Protein AF-A0A0B1RUU5-F1 (afdb_monomer)

Structure (mmCIF, N/CA/C/O backbone):
data_AF-A0A0B1RUU5-F1
#
_entry.id   AF-A0A0B1RUU5-F1
#
loop_
_atom_site.group_PDB
_atom_site.id
_atom_site.type_symbol
_atom_site.label_atom_id
_atom_site.label_alt_id
_atom_site.label_comp_id
_atom_site.label_asym_id
_atom_site.label_entity_id
_atom_site.label_seq_id
_atom_site.pdbx_PDB_ins_code
_atom_site.Cartn_x
_atom_site.Cartn_y
_atom_site.Cartn_z
_atom_site.occupancy
_atom_site.B_iso_or_equiv
_atom_site.auth_seq_id
_atom_site.auth_comp_id
_atom_site.auth_asym_id
_atom_site.auth_atom_id
_atom_site.pdbx_PDB_model_num
ATOM 1 N N . VAL A 1 1 ? 4.771 -56.138 -56.902 1.00 39.28 1 VAL A N 1
ATOM 2 C CA . VAL A 1 1 ? 5.347 -55.748 -55.593 1.00 39.28 1 VAL A CA 1
ATOM 3 C C . VAL A 1 1 ? 4.868 -54.335 -55.272 1.00 39.28 1 VAL A C 1
ATOM 5 O O . VAL A 1 1 ? 5.294 -53.407 -55.941 1.00 39.28 1 VAL A O 1
ATOM 8 N N . ARG A 1 2 ? 3.898 -54.167 -54.361 1.00 32.50 2 ARG A N 1
ATOM 9 C CA . ARG A 1 2 ? 3.449 -52.845 -53.881 1.00 32.50 2 ARG A CA 1
ATOM 10 C C . ARG A 1 2 ? 4.236 -52.523 -52.610 1.00 32.50 2 ARG A C 1
ATOM 12 O O . ARG A 1 2 ? 4.079 -53.225 -51.618 1.00 32.50 2 ARG A O 1
ATOM 19 N N . LEU A 1 3 ? 5.091 -51.506 -52.661 1.00 36.41 3 LEU A N 1
ATOM 20 C CA . LEU A 1 3 ? 5.801 -50.981 -51.494 1.00 36.41 3 LEU A CA 1
ATOM 21 C C . LEU A 1 3 ? 4.892 -49.963 -50.797 1.00 36.41 3 LEU A C 1
ATOM 23 O O . LEU A 1 3 ? 4.640 -48.885 -51.330 1.00 36.41 3 LEU A O 1
ATOM 27 N N . ALA A 1 4 ? 4.365 -50.337 -49.633 1.00 38.22 4 ALA A N 1
ATOM 28 C CA . ALA A 1 4 ? 3.648 -49.430 -48.748 1.00 38.22 4 ALA A CA 1
ATOM 29 C C . ALA A 1 4 ? 4.666 -48.663 -47.891 1.00 38.22 4 ALA A C 1
ATOM 31 O O . ALA A 1 4 ? 5.395 -49.260 -47.100 1.00 38.22 4 ALA A O 1
ATOM 32 N N . TRP A 1 5 ? 4.716 -47.343 -48.052 1.00 39.97 5 TRP A N 1
ATOM 33 C CA . TRP A 1 5 ? 5.474 -46.457 -47.175 1.00 39.97 5 TRP A CA 1
ATOM 34 C C . TRP A 1 5 ? 4.596 -46.089 -45.976 1.00 39.97 5 TRP A C 1
ATOM 36 O O . TRP A 1 5 ? 3.596 -45.390 -46.115 1.00 39.97 5 TRP A O 1
ATOM 46 N N . SER A 1 6 ? 4.955 -46.590 -44.795 1.00 38.69 6 SER A N 1
ATOM 47 C CA . SER A 1 6 ? 4.330 -46.210 -43.526 1.00 38.69 6 SER A CA 1
ATOM 48 C C . SER A 1 6 ? 4.878 -44.851 -43.080 1.00 38.69 6 SER A C 1
ATOM 50 O O . SER A 1 6 ? 5.947 -44.789 -42.469 1.00 38.69 6 SER A O 1
ATOM 52 N N . CYS A 1 7 ? 4.144 -43.767 -43.338 1.00 40.69 7 CYS A N 1
ATOM 53 C CA . CYS A 1 7 ? 4.391 -42.480 -42.686 1.00 40.69 7 CYS A CA 1
ATOM 54 C C . CYS A 1 7 ? 4.006 -42.600 -41.206 1.00 40.69 7 CYS A C 1
ATOM 56 O O . CYS A 1 7 ? 2.829 -42.633 -40.859 1.00 40.69 7 CYS A O 1
ATOM 58 N N . ARG A 1 8 ? 5.003 -42.721 -40.328 1.00 44.53 8 ARG A N 1
ATOM 59 C CA . ARG A 1 8 ? 4.801 -42.698 -38.879 1.00 44.53 8 ARG A CA 1
ATOM 60 C C . ARG A 1 8 ? 4.773 -41.227 -38.453 1.00 44.53 8 ARG A C 1
ATOM 62 O O . ARG A 1 8 ? 5.826 -40.596 -38.374 1.00 44.53 8 ARG A O 1
ATOM 69 N N . GLU A 1 9 ? 3.578 -40.676 -38.250 1.00 43.19 9 GLU A N 1
ATOM 70 C CA . GLU A 1 9 ? 3.398 -39.328 -37.703 1.00 43.19 9 GLU A CA 1
ATOM 71 C C . GLU A 1 9 ? 4.104 -39.248 -36.345 1.00 43.19 9 GLU A C 1
ATOM 73 O O . GLU A 1 9 ? 3.768 -39.964 -35.400 1.00 43.19 9 GLU A O 1
ATOM 78 N N . ARG A 1 10 ? 5.144 -38.411 -36.250 1.00 45.25 10 ARG A N 1
ATOM 79 C CA . ARG A 1 10 ? 5.669 -38.005 -34.948 1.00 45.25 10 ARG A CA 1
ATOM 80 C C . ARG A 1 10 ? 4.672 -37.016 -34.382 1.00 45.25 10 ARG A C 1
ATOM 82 O O . ARG A 1 10 ? 4.583 -35.887 -34.856 1.00 45.25 10 ARG A O 1
ATOM 89 N N . GLU A 1 11 ? 3.944 -37.455 -33.372 1.00 45.84 11 GLU A N 1
ATOM 90 C CA . GLU A 1 11 ? 3.135 -36.596 -32.527 1.00 45.84 11 GLU A CA 1
ATOM 91 C C . GLU A 1 11 ? 4.069 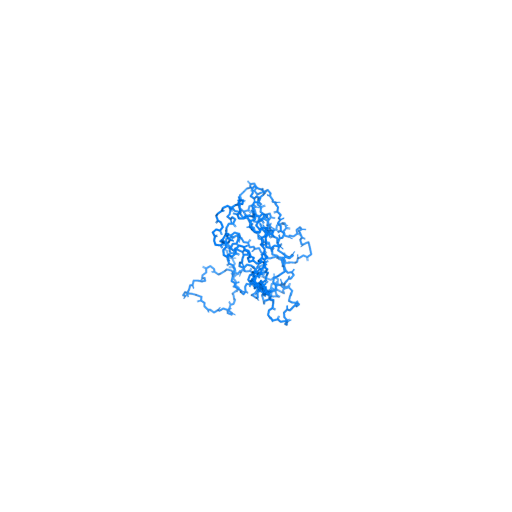-35.572 -31.862 1.00 45.84 11 GLU A C 1
ATOM 93 O O . GLU A 1 11 ? 4.772 -35.853 -30.888 1.00 45.84 11 GLU A O 1
ATOM 98 N N . VAL A 1 12 ? 4.161 -34.382 -32.462 1.00 55.97 12 VAL A N 1
ATOM 99 C CA . VAL A 1 12 ? 4.821 -33.234 -31.846 1.00 55.97 12 VAL A CA 1
ATOM 100 C C . VAL A 1 12 ? 3.983 -32.910 -30.621 1.00 55.97 12 VAL A C 1
ATOM 102 O O . VAL A 1 12 ? 2.901 -32.336 -30.747 1.00 55.97 12 VAL A O 1
ATOM 105 N N . ARG A 1 13 ? 4.463 -33.304 -29.435 1.00 48.84 13 ARG A N 1
ATOM 106 C CA . ARG A 1 13 ? 3.921 -32.824 -28.163 1.00 48.84 13 ARG A CA 1
ATOM 107 C C . ARG A 1 13 ? 3.959 -31.301 -28.215 1.00 48.84 13 ARG A C 1
ATOM 109 O O . ARG A 1 13 ? 5.011 -30.699 -28.008 1.00 48.84 13 ARG A O 1
ATOM 116 N N . ARG A 1 14 ? 2.824 -30.675 -28.532 1.00 51.97 14 ARG A N 1
ATOM 117 C CA . ARG A 1 14 ? 2.646 -29.238 -28.353 1.00 51.97 14 ARG A CA 1
ATOM 118 C C . ARG A 1 14 ? 2.837 -28.998 -26.862 1.00 51.97 14 ARG A C 1
ATOM 120 O O . ARG A 1 14 ? 2.008 -29.420 -26.061 1.00 51.97 14 ARG A O 1
ATOM 127 N N . SER A 1 15 ? 3.963 -28.387 -26.494 1.00 57.50 15 SER A N 1
ATOM 128 C CA . SER A 1 15 ? 4.089 -27.762 -25.180 1.00 57.50 15 SER A CA 1
ATOM 129 C C . SER A 1 15 ? 2.838 -26.905 -24.979 1.00 57.50 15 SER A C 1
ATOM 131 O O . SER A 1 15 ? 2.460 -26.206 -25.926 1.00 57.50 15 SER A O 1
ATOM 133 N N . PRO A 1 16 ? 2.189 -26.936 -23.802 1.00 58.41 16 PRO A N 1
ATOM 134 C CA . PRO A 1 16 ? 1.149 -25.965 -23.519 1.00 58.41 16 PRO A CA 1
ATOM 135 C C . PRO A 1 16 ? 1.736 -24.578 -23.793 1.00 58.41 16 PRO A C 1
ATOM 137 O O . PRO A 1 16 ? 2.859 -24.288 -23.367 1.00 58.41 16 PRO A O 1
ATOM 140 N N . LEU A 1 17 ? 1.026 -23.770 -24.583 1.00 61.28 17 LEU A N 1
ATOM 141 C CA . LEU A 1 17 ? 1.382 -22.372 -24.794 1.00 61.28 17 LEU A CA 1
ATOM 142 C C . LEU A 1 17 ? 1.415 -21.733 -23.404 1.00 61.28 17 LEU A C 1
ATOM 144 O O . LEU A 1 17 ? 0.373 -21.619 -22.760 1.00 61.28 17 LEU A O 1
ATOM 148 N N . ARG A 1 18 ? 2.608 -21.399 -22.902 1.00 64.88 18 ARG A N 1
ATOM 149 C CA . ARG A 1 18 ? 2.722 -20.641 -21.655 1.00 64.88 18 ARG A CA 1
ATOM 150 C C . ARG A 1 18 ? 2.031 -19.305 -21.895 1.00 64.88 18 ARG A C 1
ATOM 152 O O . ARG A 1 18 ? 2.366 -18.605 -22.847 1.00 64.88 18 ARG A O 1
ATOM 159 N N . SER A 1 19 ? 1.047 -18.973 -21.065 1.00 80.50 19 SER A N 1
ATOM 160 C CA . SER A 1 19 ? 0.460 -17.638 -21.078 1.00 80.50 19 SER A CA 1
ATOM 161 C C . SER A 1 19 ? 1.548 -16.648 -20.682 1.00 80.50 19 SER A C 1
ATOM 163 O O . SER A 1 19 ? 2.076 -16.732 -19.574 1.00 80.50 19 SER A O 1
ATOM 165 N N . HIS A 1 20 ? 1.906 -15.746 -21.588 1.00 86.62 20 HIS A N 1
ATOM 166 C CA . HIS A 1 20 ? 2.901 -14.727 -21.295 1.00 86.62 20 HIS A CA 1
ATOM 167 C C . HIS A 1 20 ? 2.274 -13.574 -20.516 1.00 86.62 20 HIS A C 1
ATOM 169 O O . HIS A 1 20 ? 1.229 -13.051 -20.912 1.00 86.62 20 HIS A O 1
ATOM 175 N N . ASN A 1 21 ? 2.940 -13.132 -19.452 1.00 92.38 21 ASN A N 1
ATOM 176 C CA . ASN A 1 21 ? 2.583 -11.901 -18.755 1.00 92.38 21 ASN A CA 1
ATOM 177 C C . ASN A 1 21 ? 3.194 -10.719 -19.522 1.00 92.38 21 ASN A C 1
ATOM 179 O O . ASN A 1 21 ? 4.239 -10.179 -19.157 1.00 92.38 21 ASN A O 1
ATOM 183 N N . LEU A 1 22 ? 2.568 -10.369 -20.652 1.00 94.38 22 LEU A N 1
ATOM 184 C CA . LEU A 1 22 ? 3.045 -9.299 -21.534 1.00 94.38 22 LEU A CA 1
ATOM 185 C C . LEU A 1 22 ? 3.216 -7.952 -20.808 1.00 94.38 22 LEU A C 1
ATOM 187 O O . LEU A 1 22 ? 4.246 -7.322 -21.045 1.00 94.38 22 LEU A O 1
ATOM 191 N N . PRO A 1 23 ? 2.302 -7.520 -19.909 1.00 95.12 23 PRO A N 1
ATOM 192 C CA . PRO A 1 23 ? 2.498 -6.291 -19.140 1.00 95.12 23 PRO A CA 1
ATOM 193 C C . PRO A 1 23 ? 3.784 -6.305 -18.307 1.00 95.12 23 PRO A C 1
ATOM 195 O O . PRO A 1 23 ? 4.594 -5.387 -18.419 1.00 95.12 23 PRO A O 1
ATOM 198 N N . ARG A 1 24 ? 4.029 -7.373 -17.532 1.00 95.88 24 ARG A N 1
ATOM 199 C CA . ARG A 1 24 ? 5.235 -7.480 -16.696 1.00 95.88 24 ARG A CA 1
ATOM 200 C C . ARG A 1 24 ? 6.506 -7.591 -17.532 1.00 95.88 24 ARG A C 1
ATOM 202 O O . ARG A 1 24 ? 7.504 -6.964 -17.206 1.00 95.88 24 ARG A O 1
ATOM 209 N N . ARG A 1 25 ? 6.465 -8.329 -18.646 1.00 95.38 25 ARG A N 1
ATOM 210 C CA . ARG A 1 25 ? 7.578 -8.376 -19.607 1.00 95.38 25 ARG A CA 1
ATOM 211 C C . ARG A 1 25 ? 7.891 -7.000 -20.182 1.00 95.38 25 ARG A C 1
ATOM 213 O O . ARG A 1 25 ? 9.057 -6.644 -20.262 1.00 95.38 25 ARG A O 1
ATOM 220 N N . HIS A 1 26 ? 6.873 -6.233 -20.568 1.00 96.19 26 HIS A N 1
ATOM 221 C CA . HIS A 1 26 ? 7.065 -4.882 -21.088 1.00 96.19 26 HIS A CA 1
ATOM 222 C C . HIS A 1 26 ? 7.696 -3.959 -20.043 1.00 96.19 26 HIS A C 1
ATOM 224 O O . HIS A 1 26 ? 8.663 -3.272 -20.354 1.00 96.19 26 HIS A O 1
ATOM 230 N N . PHE A 1 27 ? 7.200 -4.005 -18.805 1.00 96.88 27 PHE A N 1
ATOM 231 C CA . PHE A 1 27 ? 7.780 -3.270 -17.683 1.00 96.88 27 PHE A CA 1
ATOM 232 C C . PHE A 1 27 ? 9.262 -3.620 -17.483 1.00 96.88 27 PHE A C 1
ATOM 234 O O . PHE A 1 27 ? 10.106 -2.735 -17.516 1.00 96.88 27 PHE A O 1
ATOM 241 N N . CYS A 1 28 ? 9.591 -4.910 -17.398 1.00 96.19 28 CYS A N 1
ATOM 242 C CA . CYS A 1 28 ? 10.960 -5.399 -17.205 1.00 96.19 28 CYS A CA 1
ATOM 243 C C . CYS A 1 28 ? 11.908 -5.166 -18.391 1.00 96.19 28 CYS A C 1
ATOM 245 O O . CYS A 1 28 ? 13.117 -5.263 -18.233 1.00 96.19 28 CYS A O 1
ATOM 247 N N . LEU A 1 29 ? 11.380 -4.923 -19.595 1.00 95.69 29 LEU A N 1
ATOM 248 C CA . LEU A 1 29 ? 12.185 -4.513 -20.751 1.00 95.69 29 LEU A CA 1
ATOM 249 C C . LEU A 1 29 ? 12.480 -3.012 -20.741 1.00 95.69 29 LEU A C 1
ATOM 251 O O . LEU A 1 29 ? 13.420 -2.571 -21.397 1.00 95.69 29 LEU A O 1
ATOM 255 N N . LYS A 1 30 ? 11.625 -2.231 -20.078 1.00 96.56 30 LYS A N 1
ATOM 256 C CA . LYS A 1 30 ? 11.700 -0.773 -20.031 1.00 96.56 30 LYS A CA 1
ATOM 257 C C . LYS A 1 30 ? 12.486 -0.277 -18.818 1.00 96.56 30 LYS A C 1
ATOM 259 O O . LYS A 1 30 ? 13.175 0.731 -18.941 1.00 96.56 30 LYS A O 1
ATOM 264 N N . HIS A 1 31 ? 12.371 -0.973 -17.688 1.00 94.81 31 HIS A N 1
ATOM 265 C CA . HIS A 1 31 ? 12.933 -0.572 -16.402 1.00 94.81 31 HIS A CA 1
ATOM 266 C C . HIS A 1 31 ? 13.841 -1.664 -15.836 1.00 94.81 31 HIS A C 1
ATOM 268 O O . HIS A 1 31 ? 13.436 -2.823 -15.710 1.00 94.81 31 HIS A O 1
ATOM 274 N N . ASP A 1 32 ? 15.061 -1.275 -15.476 1.00 88.75 32 ASP A N 1
ATOM 275 C CA . ASP A 1 32 ? 16.047 -2.136 -14.824 1.00 88.75 32 ASP A CA 1
ATOM 276 C C . ASP A 1 32 ? 15.902 -2.086 -13.289 1.00 88.75 32 ASP A C 1
ATOM 278 O O . ASP A 1 32 ? 15.138 -1.298 -12.743 1.00 88.75 32 ASP A O 1
ATOM 282 N N . GLY A 1 33 ? 16.657 -2.918 -12.564 1.00 87.25 33 GLY A N 1
ATOM 283 C CA . GLY A 1 33 ? 16.767 -2.819 -11.097 1.00 87.25 33 GLY A CA 1
ATOM 284 C C . GLY A 1 33 ? 15.759 -3.640 -10.287 1.00 87.25 33 GLY A C 1
ATOM 285 O O . GLY A 1 33 ? 15.899 -3.728 -9.076 1.00 87.25 33 GLY A O 1
ATOM 286 N N . HIS A 1 34 ? 14.826 -4.337 -10.939 1.00 89.12 34 HIS A N 1
ATOM 287 C CA . HIS A 1 34 ? 13.790 -5.155 -10.280 1.00 89.12 34 HIS A CA 1
ATOM 288 C C . HIS A 1 34 ? 14.193 -6.621 -10.035 1.00 89.12 34 HIS A C 1
ATOM 290 O O . HIS A 1 34 ? 13.359 -7.453 -9.683 1.00 89.12 34 HIS A O 1
ATOM 296 N N . GLY A 1 35 ? 15.467 -6.961 -10.265 1.00 88.38 35 GLY A N 1
ATOM 297 C CA . GLY A 1 35 ? 16.093 -8.257 -9.975 1.00 88.38 35 GLY A CA 1
ATOM 298 C C . GLY A 1 35 ? 15.193 -9.478 -10.195 1.00 88.38 35 GLY A C 1
ATOM 299 O O . GLY A 1 35 ? 14.757 -9.787 -11.304 1.00 88.38 35 GLY A O 1
ATOM 300 N N . ASP A 1 36 ? 14.898 -10.152 -9.090 1.00 90.44 36 ASP A N 1
ATOM 301 C CA . ASP A 1 36 ? 14.108 -11.376 -8.992 1.00 90.44 36 ASP A CA 1
ATOM 302 C C . ASP A 1 36 ? 12.694 -11.279 -9.600 1.00 90.44 36 ASP A C 1
ATOM 304 O O . ASP A 1 36 ? 12.130 -12.299 -10.023 1.00 90.44 36 ASP A O 1
ATOM 308 N N . PHE A 1 37 ? 12.122 -10.074 -9.665 1.00 94.06 37 PHE A N 1
ATOM 309 C CA . PHE A 1 37 ? 10.818 -9.812 -10.267 1.00 94.06 37 PHE A CA 1
ATOM 310 C C . PHE A 1 37 ? 10.857 -9.825 -11.797 1.00 94.06 37 PHE A C 1
ATOM 312 O O . PHE A 1 37 ? 9.842 -10.133 -12.422 1.00 94.06 37 PHE A O 1
ATOM 319 N N . CYS A 1 38 ? 12.008 -9.555 -12.403 1.00 95.06 38 CYS A N 1
ATOM 320 C CA . CYS A 1 38 ? 12.198 -9.600 -13.850 1.00 95.06 38 CYS A CA 1
ATOM 321 C C . CYS A 1 38 ? 12.928 -10.865 -14.329 1.00 95.06 38 CYS A C 1
ATOM 323 O O . CYS A 1 38 ? 13.238 -10.988 -15.511 1.00 95.06 38 CYS A O 1
ATOM 325 N N . ASP A 1 39 ? 13.145 -11.842 -13.440 1.00 94.06 39 ASP A N 1
ATOM 326 C CA . ASP A 1 39 ? 13.747 -13.133 -13.783 1.00 94.06 39 ASP A CA 1
ATOM 327 C C . ASP A 1 39 ? 12.874 -13.917 -14.784 1.00 94.06 39 ASP A C 1
ATOM 329 O O . ASP A 1 39 ? 11.684 -14.163 -14.550 1.00 94.06 39 ASP A O 1
ATOM 333 N N . GLU A 1 40 ? 13.478 -14.375 -15.886 1.00 90.38 40 GLU A N 1
ATOM 334 C CA . GLU A 1 40 ? 12.799 -15.094 -16.974 1.00 90.38 40 GLU A CA 1
ATOM 335 C C . GLU A 1 40 ? 12.015 -16.337 -16.518 1.00 90.38 40 GLU A C 1
ATOM 337 O O . GLU A 1 40 ? 11.047 -16.742 -17.167 1.00 90.38 40 GLU A O 1
ATOM 342 N N . ARG A 1 41 ? 12.403 -16.957 -15.397 1.00 90.88 41 ARG A N 1
ATOM 343 C CA . ARG A 1 41 ? 11.752 -18.148 -14.835 1.00 90.88 41 ARG A CA 1
ATOM 344 C C . ARG A 1 41 ? 10.423 -17.819 -14.161 1.00 90.88 41 ARG A C 1
ATOM 346 O O . ARG A 1 41 ? 9.599 -18.721 -14.018 1.00 90.88 41 ARG A O 1
ATOM 353 N N . ARG A 1 42 ? 10.221 -16.569 -13.726 1.00 90.81 42 ARG A N 1
ATOM 354 C CA . ARG A 1 42 ? 9.047 -16.122 -12.949 1.00 90.81 42 ARG A CA 1
ATOM 355 C C . ARG A 1 42 ? 8.310 -14.931 -13.556 1.00 90.81 42 ARG A C 1
ATOM 357 O O . ARG A 1 42 ? 7.224 -14.608 -13.081 1.00 90.81 42 ARG A O 1
ATOM 364 N N . ILE A 1 43 ? 8.847 -14.312 -14.605 1.00 93.88 43 ILE A N 1
ATOM 365 C CA . ILE A 1 43 ? 8.264 -13.130 -15.254 1.00 93.88 43 ILE A CA 1
ATOM 366 C C . ILE A 1 43 ? 6.837 -13.365 -15.769 1.00 93.88 43 ILE A C 1
ATOM 368 O O . ILE A 1 43 ? 6.040 -12.437 -15.816 1.00 93.88 43 ILE A O 1
ATOM 372 N N . ASP A 1 44 ? 6.487 -14.611 -16.106 1.00 94.31 44 ASP A N 1
ATOM 373 C CA . ASP A 1 44 ? 5.149 -14.993 -16.573 1.00 94.31 44 ASP A CA 1
ATOM 374 C C . ASP A 1 44 ? 4.185 -15.393 -15.438 1.00 94.31 44 ASP A C 1
ATOM 376 O O . ASP A 1 44 ? 3.023 -15.704 -15.700 1.00 94.31 44 ASP A O 1
ATOM 380 N N . ASN A 1 45 ? 4.625 -15.366 -14.173 1.00 92.50 45 ASN A N 1
ATOM 381 C CA . ASN A 1 45 ? 3.742 -15.630 -13.039 1.00 92.50 45 ASN A CA 1
ATOM 382 C C . ASN A 1 45 ? 2.684 -14.522 -12.931 1.00 92.50 45 ASN A C 1
ATOM 384 O O . ASN A 1 45 ? 2.999 -13.328 -12.999 1.00 92.50 45 ASN A O 1
ATOM 388 N N . LEU A 1 46 ? 1.429 -14.933 -12.742 1.00 91.44 46 LEU A N 1
ATOM 389 C CA . LEU A 1 46 ? 0.311 -14.019 -12.529 1.00 91.44 46 LEU A CA 1
ATOM 390 C C . LEU A 1 46 ? 0.414 -13.370 -11.151 1.00 91.44 46 LEU A C 1
ATOM 392 O O . LEU A 1 46 ? 0.616 -14.058 -10.151 1.00 91.44 46 LEU A O 1
ATOM 396 N N . ILE A 1 47 ? 0.209 -12.058 -11.108 1.00 93.88 47 ILE A N 1
ATOM 397 C CA . ILE A 1 47 ? 0.152 -11.281 -9.873 1.00 93.88 47 ILE A CA 1
ATOM 398 C C . ILE A 1 47 ? -1.318 -11.173 -9.482 1.00 93.88 47 ILE A C 1
ATOM 400 O O . ILE A 1 47 ? -2.122 -10.605 -10.214 1.00 93.88 47 ILE A O 1
ATOM 404 N N . HIS A 1 48 ? -1.683 -11.771 -8.356 1.00 94.31 48 HIS A N 1
ATOM 405 C CA . HIS A 1 48 ? -3.028 -11.686 -7.806 1.00 94.31 48 HIS A CA 1
ATOM 406 C C . HIS A 1 48 ? -2.964 -11.766 -6.280 1.00 94.31 48 HIS A C 1
ATOM 408 O O . HIS A 1 48 ? -2.042 -12.395 -5.751 1.00 94.31 48 HIS A O 1
ATOM 414 N N . PRO A 1 49 ? -3.931 -11.157 -5.575 1.00 96.12 49 PRO A N 1
ATOM 415 C CA . PRO A 1 49 ? -4.021 -11.283 -4.132 1.00 96.12 49 PRO A CA 1
ATOM 416 C C . PRO A 1 49 ? -4.185 -12.732 -3.690 1.00 96.12 49 PRO A C 1
ATOM 418 O O . PRO A 1 49 ? -4.847 -13.537 -4.357 1.00 96.12 49 PRO A O 1
ATOM 421 N N . ARG A 1 50 ? -3.646 -13.047 -2.515 1.00 96.44 50 ARG A N 1
ATOM 422 C CA . ARG A 1 50 ? -3.869 -14.328 -1.862 1.00 96.44 50 ARG A CA 1
ATOM 423 C C . ARG A 1 50 ? -5.367 -14.498 -1.552 1.00 96.44 50 ARG A C 1
ATOM 425 O O . ARG A 1 50 ? -5.979 -13.613 -0.945 1.00 96.44 50 ARG A O 1
ATOM 432 N N . PRO A 1 51 ? -5.983 -15.628 -1.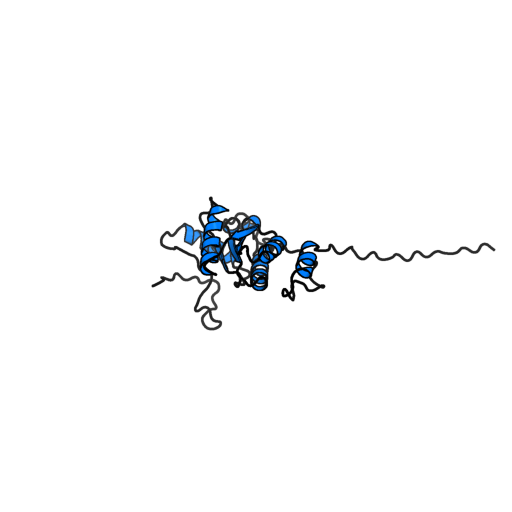947 1.00 95.19 51 PRO A N 1
ATOM 433 C CA . PRO A 1 51 ? -7.397 -15.856 -1.689 1.00 95.19 51 PRO A CA 1
ATOM 434 C C . PRO A 1 51 ? -7.665 -15.977 -0.187 1.00 95.19 51 PRO A C 1
ATOM 436 O O . PRO A 1 51 ? -6.849 -16.516 0.561 1.00 95.19 51 PRO A O 1
ATOM 439 N N . LEU A 1 52 ? -8.837 -15.506 0.238 1.00 96.62 52 LEU A N 1
ATOM 440 C CA . LEU A 1 52 ? -9.305 -15.670 1.609 1.00 96.62 52 LEU A CA 1
ATOM 441 C C . LEU A 1 52 ? -9.551 -17.153 1.908 1.00 96.62 52 LEU A C 1
ATOM 443 O O . LEU A 1 52 ? -10.334 -17.805 1.213 1.00 96.62 52 LEU A O 1
ATOM 447 N N . THR A 1 53 ? -8.891 -17.683 2.938 1.00 95.44 53 THR A N 1
ATOM 448 C CA . THR A 1 53 ? -9.061 -19.089 3.336 1.00 95.44 53 THR A CA 1
ATOM 449 C C . THR A 1 53 ? -10.239 -19.280 4.290 1.00 95.44 53 THR A C 1
ATOM 451 O O . THR A 1 53 ? -11.018 -20.224 4.136 1.00 95.44 53 THR A O 1
ATOM 454 N N . ASP A 1 54 ? -10.413 -18.359 5.239 1.00 94.94 54 ASP A N 1
ATOM 455 C CA . ASP A 1 54 ? -11.515 -18.364 6.198 1.00 94.94 54 ASP A CA 1
ATOM 456 C C . ASP A 1 54 ? -12.748 -17.632 5.653 1.00 94.94 54 ASP A C 1
ATOM 458 O O . ASP A 1 54 ? -12.851 -16.404 5.685 1.00 94.94 54 ASP A O 1
ATOM 462 N N . ARG A 1 55 ? -13.734 -18.410 5.200 1.00 94.38 55 ARG A N 1
ATOM 463 C CA . ARG A 1 55 ? -14.991 -17.880 4.653 1.00 94.38 55 ARG A CA 1
ATOM 464 C C . ARG A 1 55 ? -15.847 -17.125 5.665 1.00 94.38 55 ARG A C 1
ATOM 466 O O . ARG A 1 55 ? -16.690 -16.326 5.264 1.00 94.38 55 ARG A O 1
ATOM 473 N N . SER A 1 56 ? -15.657 -17.341 6.968 1.00 95.69 56 SER A N 1
ATOM 474 C CA . SER A 1 56 ? -16.412 -16.595 7.982 1.00 95.69 56 SER A CA 1
ATOM 475 C C . SER A 1 56 ? -16.105 -15.093 7.935 1.00 95.69 56 SER A C 1
ATOM 477 O O . SER A 1 56 ? -16.950 -14.273 8.300 1.00 95.69 56 SER A O 1
ATOM 479 N N . ARG A 1 57 ? -14.935 -14.735 7.394 1.00 95.06 57 ARG A N 1
ATOM 480 C CA . ARG A 1 57 ? -14.452 -13.365 7.256 1.00 95.06 57 ARG A CA 1
ATOM 481 C C . ARG A 1 57 ? -14.861 -12.682 5.957 1.00 95.06 57 ARG A C 1
ATOM 483 O O . ARG A 1 57 ? -14.544 -11.519 5.792 1.00 95.06 57 ARG A O 1
ATOM 490 N N . GLU A 1 58 ? -15.600 -13.317 5.046 1.00 94.69 58 GLU A N 1
ATOM 491 C CA . GLU A 1 58 ? -15.967 -12.716 3.743 1.00 94.69 58 GLU A CA 1
ATOM 492 C C . GLU A 1 58 ? -16.634 -11.327 3.841 1.00 94.69 58 GLU A C 1
ATOM 494 O O . GLU A 1 58 ? -16.586 -10.546 2.893 1.00 94.69 58 GLU A O 1
ATOM 499 N N . ARG A 1 59 ? -17.265 -11.015 4.981 1.00 94.94 59 ARG A N 1
ATOM 500 C CA . ARG A 1 59 ? -17.925 -9.728 5.266 1.00 94.9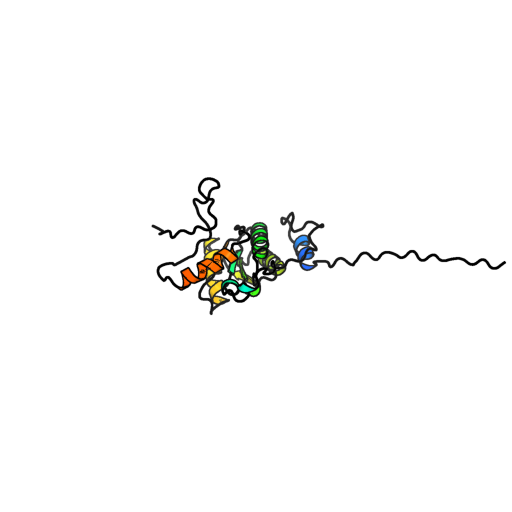4 59 ARG A CA 1
ATOM 501 C C . ARG A 1 59 ? -17.170 -8.842 6.261 1.00 94.94 59 ARG A C 1
ATOM 503 O O . ARG A 1 59 ? -17.750 -7.899 6.792 1.00 94.94 59 ARG A O 1
ATOM 510 N N . ASP A 1 60 ? -15.913 -9.156 6.536 1.00 96.00 60 ASP A N 1
ATOM 511 C CA . ASP A 1 60 ? -15.060 -8.370 7.418 1.00 96.00 60 ASP A CA 1
ATOM 512 C C . ASP A 1 60 ? -14.898 -6.945 6.850 1.00 96.00 60 ASP A C 1
ATOM 514 O O . ASP A 1 60 ? -14.502 -6.785 5.687 1.00 96.00 60 ASP A O 1
ATOM 518 N N . PRO A 1 61 ? -15.229 -5.890 7.621 1.00 94.44 61 PRO A N 1
ATOM 519 C CA . PRO A 1 61 ? -15.168 -4.515 7.137 1.00 94.44 61 PRO A CA 1
ATOM 520 C C . PRO A 1 61 ? -13.753 -4.088 6.738 1.00 94.44 61 PRO A C 1
ATOM 522 O O . PRO A 1 61 ? -13.621 -3.169 5.927 1.00 94.44 61 PRO A O 1
ATOM 525 N N . VAL A 1 62 ? -12.706 -4.761 7.238 1.00 96.56 62 VAL A N 1
ATOM 526 C CA . VAL A 1 62 ? -11.316 -4.432 6.897 1.00 96.56 62 VAL A CA 1
ATOM 527 C C . VAL A 1 62 ? -11.052 -4.514 5.389 1.00 96.56 62 VAL A C 1
ATOM 529 O O . VAL A 1 62 ? -10.245 -3.753 4.866 1.00 96.56 62 VAL A O 1
ATOM 532 N N . PHE A 1 63 ? -11.765 -5.378 4.657 1.00 96.19 63 PHE A N 1
ATOM 533 C CA . PHE A 1 63 ? -11.590 -5.535 3.207 1.00 96.19 63 PHE A CA 1
ATOM 534 C C . PHE A 1 63 ? -12.125 -4.351 2.391 1.00 96.19 63 PHE A C 1
ATOM 536 O O . PHE A 1 63 ? -11.815 -4.226 1.206 1.00 96.19 63 PHE A O 1
ATOM 543 N N . ASN A 1 64 ? -12.906 -3.469 3.020 1.00 95.00 64 ASN A N 1
ATOM 544 C CA . ASN A 1 64 ? -13.391 -2.220 2.435 1.00 95.00 64 ASN A CA 1
ATOM 545 C C . ASN A 1 64 ? -12.722 -0.984 3.053 1.00 95.00 64 ASN A C 1
ATOM 547 O O . ASN A 1 64 ? -13.149 0.137 2.783 1.00 95.00 64 ASN A O 1
ATOM 551 N N . MET A 1 65 ? -11.690 -1.166 3.879 1.00 97.00 65 MET A N 1
ATOM 552 C CA . MET A 1 65 ? -10.876 -0.066 4.380 1.00 97.00 65 MET A CA 1
ATOM 553 C C . MET A 1 65 ? -9.897 0.370 3.278 1.00 97.00 65 MET A C 1
ATOM 555 O O . MET A 1 65 ? -9.135 -0.468 2.787 1.00 97.00 65 MET A O 1
ATOM 559 N N . PRO A 1 66 ? -9.885 1.651 2.872 1.00 98.25 66 PRO A N 1
ATOM 560 C CA . PRO A 1 66 ? -8.895 2.144 1.931 1.00 98.25 66 PRO A CA 1
ATOM 561 C C . PRO A 1 66 ? -7.464 1.989 2.440 1.00 98.25 66 PRO A C 1
ATOM 563 O O . PRO A 1 66 ? -7.173 2.234 3.613 1.00 98.25 66 PRO A O 1
ATOM 566 N N . ILE A 1 67 ? -6.569 1.643 1.522 1.00 98.62 67 ILE A N 1
ATOM 567 C CA . ILE A 1 67 ? -5.130 1.559 1.749 1.00 98.62 67 ILE A CA 1
ATOM 568 C C . ILE A 1 67 ? -4.464 2.541 0.792 1.00 98.62 67 ILE A C 1
ATOM 570 O O . ILE A 1 67 ? -4.625 2.438 -0.425 1.00 98.62 67 ILE A O 1
ATOM 574 N N . VAL A 1 68 ? -3.711 3.491 1.333 1.00 98.56 68 VAL A N 1
ATOM 575 C CA . VAL A 1 68 ? -2.869 4.390 0.550 1.00 98.56 68 VAL A CA 1
ATOM 576 C C . VAL A 1 68 ? -1.405 4.056 0.776 1.00 98.56 68 VAL A C 1
ATOM 578 O O . VAL A 1 68 ? -0.942 3.983 1.911 1.00 98.56 68 VAL A O 1
ATOM 581 N N . ILE A 1 69 ? -0.685 3.863 -0.323 1.00 98.56 69 ILE A N 1
ATOM 582 C CA . ILE A 1 69 ? 0.762 3.683 -0.333 1.00 98.56 69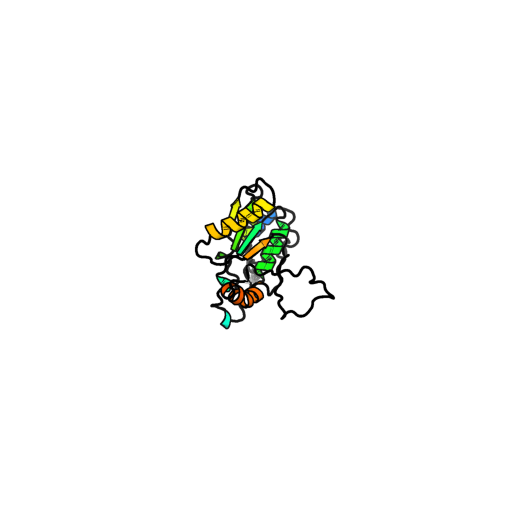 ILE A CA 1
ATOM 583 C C . ILE A 1 69 ? 1.384 4.965 -0.876 1.00 98.56 69 ILE A C 1
ATOM 585 O O . ILE A 1 69 ? 1.040 5.390 -1.981 1.00 98.56 69 ILE A O 1
ATOM 589 N N . ALA A 1 70 ? 2.290 5.577 -0.123 1.00 97.69 70 ALA A N 1
ATOM 590 C CA . ALA A 1 70 ? 3.109 6.674 -0.616 1.00 97.69 70 ALA A CA 1
ATOM 591 C C . ALA A 1 70 ? 4.329 6.108 -1.359 1.00 97.69 70 ALA A C 1
ATOM 593 O O . ALA A 1 70 ? 5.284 5.647 -0.739 1.00 97.69 70 ALA A O 1
ATOM 594 N N . GLY A 1 71 ? 4.264 6.112 -2.692 1.00 95.50 71 GLY A N 1
ATOM 595 C CA . GLY A 1 71 ? 5.338 5.702 -3.597 1.00 95.50 71 GLY A CA 1
ATOM 596 C C . GLY A 1 71 ? 6.360 6.822 -3.761 1.00 95.50 71 GLY A C 1
ATOM 597 O O . GLY A 1 71 ? 6.123 7.772 -4.510 1.00 95.50 71 GLY A O 1
ATOM 598 N N . GLY A 1 72 ? 7.456 6.715 -3.023 1.00 89.06 72 GLY A N 1
ATOM 599 C CA . GLY A 1 72 ? 8.597 7.618 -3.036 1.00 89.06 72 GLY A CA 1
ATOM 600 C C . GLY A 1 72 ? 9.534 7.388 -4.224 1.00 89.06 72 GLY A C 1
ATOM 601 O O . GLY A 1 72 ? 9.112 7.379 -5.381 1.00 89.06 72 GLY A O 1
ATOM 602 N N . LEU A 1 73 ? 10.832 7.303 -3.928 1.00 88.88 73 LEU A N 1
ATOM 603 C CA . LEU A 1 73 ? 11.913 7.323 -4.920 1.00 88.88 73 LEU A CA 1
ATOM 604 C C . LEU A 1 73 ? 12.398 5.922 -5.309 1.00 88.88 73 LEU A C 1
ATOM 606 O O . LEU A 1 73 ? 13.086 5.778 -6.319 1.00 88.88 73 LEU A O 1
ATOM 610 N N . SER A 1 74 ? 12.098 4.903 -4.502 1.00 92.38 74 SER A N 1
ATOM 611 C CA . SER A 1 74 ? 12.584 3.541 -4.707 1.00 92.38 74 SER A CA 1
ATOM 612 C C . SER A 1 74 ? 11.477 2.648 -5.258 1.00 92.38 74 SER A C 1
ATOM 614 O O . SER A 1 74 ? 10.761 1.976 -4.511 1.00 92.38 74 SER A O 1
ATOM 616 N N . THR A 1 75 ? 11.390 2.565 -6.588 1.00 94.75 75 THR A N 1
ATOM 617 C CA . THR A 1 75 ? 10.430 1.688 -7.274 1.00 94.75 75 THR A CA 1
ATOM 618 C C . THR A 1 75 ? 10.577 0.217 -6.842 1.00 94.75 75 THR A C 1
ATOM 620 O O . THR A 1 75 ? 9.586 -0.508 -6.753 1.00 94.75 75 THR A O 1
ATOM 623 N N . ASP A 1 76 ? 11.795 -0.241 -6.524 1.00 95.00 76 ASP A N 1
ATOM 624 C CA . ASP A 1 76 ? 12.029 -1.610 -6.037 1.00 95.00 76 ASP A CA 1
ATOM 625 C C . ASP A 1 76 ? 11.507 -1.823 -4.604 1.00 95.00 76 ASP A C 1
ATOM 627 O O . ASP A 1 76 ? 10.934 -2.871 -4.302 1.00 95.00 76 ASP A O 1
ATOM 631 N N . SER A 1 77 ? 11.615 -0.812 -3.734 1.00 96.00 77 SER A N 1
ATOM 632 C CA . SER A 1 77 ? 10.988 -0.853 -2.407 1.00 96.00 77 SER A CA 1
ATOM 633 C C . SER A 1 77 ? 9.469 -0.943 -2.541 1.00 96.00 77 SER A C 1
ATOM 635 O O . SER A 1 77 ? 8.853 -1.865 -2.001 1.00 96.00 77 SER A O 1
ATOM 637 N N . LEU A 1 78 ? 8.879 -0.069 -3.368 1.00 97.50 78 LEU A N 1
ATOM 638 C CA . LEU A 1 78 ? 7.448 -0.087 -3.666 1.00 97.50 78 LEU A CA 1
ATOM 639 C C . LEU A 1 78 ? 6.998 -1.454 -4.199 1.00 97.50 78 LEU A C 1
ATOM 641 O O . LEU A 1 78 ? 5.944 -1.960 -3.807 1.00 97.50 78 LEU A O 1
ATOM 645 N N . ARG A 1 79 ? 7.800 -2.085 -5.063 1.00 97.12 79 ARG A N 1
ATOM 646 C CA . ARG A 1 79 ? 7.547 -3.443 -5.557 1.00 97.12 79 ARG A CA 1
ATOM 647 C C . ARG A 1 79 ? 7.474 -4.450 -4.415 1.00 97.12 79 ARG A C 1
ATOM 649 O O . ARG A 1 79 ? 6.515 -5.216 -4.368 1.00 97.12 79 ARG A O 1
ATOM 656 N N . ILE A 1 80 ? 8.445 -4.457 -3.503 1.00 97.00 80 ILE A N 1
ATOM 657 C CA . ILE A 1 80 ? 8.464 -5.374 -2.350 1.00 97.00 80 ILE A CA 1
ATOM 658 C C . ILE A 1 80 ? 7.249 -5.129 -1.447 1.00 97.00 80 ILE A C 1
ATOM 660 O O . ILE A 1 80 ? 6.594 -6.084 -1.015 1.00 97.00 80 ILE A O 1
ATOM 664 N N . CYS A 1 81 ? 6.903 -3.862 -1.208 1.00 98.44 81 CYS A N 1
ATOM 665 C CA . CYS A 1 81 ? 5.715 -3.476 -0.457 1.00 98.44 81 CYS A CA 1
ATOM 666 C C . CYS A 1 81 ? 4.443 -4.050 -1.105 1.00 98.44 81 CYS A C 1
ATOM 668 O O . CYS A 1 81 ? 3.697 -4.788 -0.455 1.00 98.44 81 CYS A O 1
ATOM 670 N N . LEU A 1 82 ? 4.243 -3.828 -2.409 1.00 98.38 82 LEU A N 1
ATOM 671 C CA . LEU A 1 82 ? 3.104 -4.349 -3.172 1.00 98.38 82 LEU A CA 1
ATOM 672 C C . LEU A 1 82 ? 3.068 -5.885 -3.215 1.00 98.38 82 LEU A C 1
ATOM 674 O O . LEU A 1 82 ? 1.997 -6.473 -3.069 1.00 98.38 82 LEU A O 1
ATOM 678 N N . GLU A 1 83 ? 4.213 -6.557 -3.364 1.00 97.56 83 GLU A N 1
ATOM 679 C CA . GLU A 1 83 ? 4.301 -8.020 -3.285 1.00 97.56 83 GLU A CA 1
ATOM 680 C C . GLU A 1 83 ? 3.853 -8.536 -1.915 1.00 97.56 83 GLU A C 1
ATOM 682 O O . GLU A 1 83 ? 3.072 -9.488 -1.850 1.00 97.56 83 GLU A O 1
ATOM 687 N N . SER A 1 84 ? 4.296 -7.898 -0.827 1.00 98.44 84 SER A N 1
ATOM 688 C CA . SER A 1 84 ? 3.893 -8.253 0.540 1.00 98.44 84 SER A CA 1
ATOM 689 C C . SER A 1 84 ? 2.415 -7.953 0.816 1.00 98.44 84 SER A C 1
ATOM 691 O O . SER A 1 84 ? 1.742 -8.714 1.519 1.00 98.44 84 SER A O 1
ATOM 693 N N . LEU A 1 85 ? 1.870 -6.903 0.193 1.00 98.44 85 LEU A N 1
ATOM 694 C CA . LEU A 1 85 ? 0.449 -6.582 0.245 1.00 98.44 85 LEU A CA 1
ATOM 695 C C . LEU A 1 85 ? -0.382 -7.644 -0.485 1.00 98.44 85 LEU A C 1
ATOM 697 O O . LEU A 1 85 ? -1.396 -8.092 0.042 1.00 98.44 85 LEU A O 1
ATOM 701 N N . MET A 1 86 ? 0.072 -8.143 -1.639 1.00 97.94 86 MET A N 1
ATOM 702 C CA . MET A 1 86 ? -0.601 -9.249 -2.336 1.00 97.94 86 MET A CA 1
ATOM 703 C C . MET A 1 86 ? -0.622 -10.554 -1.538 1.00 97.94 86 MET A C 1
ATOM 705 O O . MET A 1 86 ? -1.462 -11.410 -1.806 1.00 97.94 86 MET A O 1
ATOM 709 N N . GLN A 1 87 ? 0.257 -10.720 -0.545 1.00 97.69 87 GLN A N 1
ATOM 710 C CA . GLN A 1 87 ? 0.216 -11.880 0.350 1.00 97.69 87 GLN A CA 1
ATOM 711 C C . GLN A 1 87 ? -0.885 -11.795 1.414 1.00 97.69 87 GLN A C 1
ATOM 713 O O . GLN A 1 87 ? -1.148 -12.804 2.071 1.00 97.69 87 GLN A O 1
ATOM 718 N N . GLN A 1 88 ? -1.546 -10.644 1.577 1.00 97.75 88 GLN A N 1
ATOM 719 C CA . GLN A 1 88 ? -2.648 -10.492 2.524 1.00 97.75 88 GLN A CA 1
ATOM 720 C C . GLN A 1 88 ? -3.899 -11.224 2.027 1.00 97.75 88 GLN A C 1
ATOM 722 O O . GLN A 1 88 ? -4.365 -11.012 0.905 1.00 97.75 88 GLN A O 1
ATOM 727 N N . GLU A 1 89 ? -4.479 -12.068 2.878 1.00 96.94 89 GLU A N 1
ATOM 728 C CA . GLU A 1 89 ? -5.720 -12.769 2.551 1.00 96.94 89 GLU A CA 1
ATOM 729 C C . GLU A 1 89 ? -6.913 -11.812 2.496 1.00 96.94 89 GLU A C 1
ATOM 731 O O . GLU A 1 89 ? -7.146 -11.042 3.426 1.00 96.94 89 GLU A O 1
ATOM 736 N N . GLY A 1 90 ? -7.699 -11.899 1.420 1.00 95.50 90 GLY A N 1
ATOM 737 C CA . GLY A 1 90 ? -8.914 -11.094 1.253 1.00 95.50 90 GLY A CA 1
ATOM 738 C C . GLY A 1 90 ? -8.669 -9.644 0.825 1.00 95.50 90 GLY A C 1
ATOM 739 O O . GLY A 1 90 ? -9.612 -8.856 0.802 1.00 95.50 90 GLY A O 1
ATOM 740 N N . LEU A 1 91 ? -7.435 -9.283 0.448 1.00 97.69 91 LEU A N 1
ATOM 741 C CA . LEU A 1 91 ? -7.125 -7.955 -0.080 1.00 97.69 91 LEU A CA 1
ATOM 742 C C . LEU A 1 91 ? -8.021 -7.609 -1.279 1.00 97.69 91 LEU A C 1
ATOM 744 O O . LEU A 1 91 ? -8.028 -8.296 -2.303 1.00 97.69 91 LEU A O 1
ATOM 748 N N . ASN A 1 92 ? -8.701 -6.470 -1.178 1.00 97.06 92 ASN A N 1
ATOM 749 C CA . ASN A 1 92 ? -9.429 -5.863 -2.280 1.00 97.06 92 ASN A CA 1
ATOM 750 C C . ASN A 1 92 ? -8.562 -4.790 -2.955 1.00 97.06 92 ASN A C 1
ATOM 752 O O . ASN A 1 92 ? -8.457 -3.668 -2.462 1.00 97.06 92 ASN A O 1
ATOM 756 N N . THR A 1 93 ? -7.973 -5.100 -4.114 1.00 97.50 93 THR A N 1
ATOM 757 C CA . THR A 1 93 ? -7.079 -4.157 -4.817 1.00 97.50 93 THR A CA 1
ATOM 758 C C . THR A 1 93 ? -7.778 -2.874 -5.272 1.00 97.50 93 THR A C 1
ATOM 760 O O . THR A 1 93 ? -7.116 -1.864 -5.491 1.00 97.50 93 THR A O 1
ATOM 763 N N . GLN A 1 94 ? -9.115 -2.865 -5.366 1.00 96.88 94 GLN A N 1
ATOM 764 C CA . GLN A 1 94 ? -9.884 -1.665 -5.719 1.00 96.88 94 GLN A CA 1
ATOM 765 C C . GLN A 1 94 ? -9.902 -0.606 -4.610 1.00 96.88 94 GLN A C 1
ATOM 767 O O . GLN A 1 94 ? -10.209 0.558 -4.892 1.00 96.88 94 GLN A O 1
ATOM 772 N N . MET A 1 95 ? -9.564 -1.015 -3.383 1.00 97.81 95 MET A N 1
ATOM 773 C CA . MET A 1 95 ? -9.427 -0.157 -2.205 1.00 97.81 95 MET A CA 1
ATOM 774 C C . MET A 1 95 ? -7.989 0.309 -1.980 1.00 97.81 95 MET A C 1
ATOM 776 O O . MET A 1 95 ? -7.730 1.023 -1.018 1.00 97.81 95 MET A O 1
ATOM 780 N N . VAL A 1 96 ? -7.058 -0.073 -2.856 1.00 98.50 96 VAL A N 1
ATOM 781 C CA . VAL A 1 96 ? -5.657 0.332 -2.764 1.00 98.50 96 VAL A CA 1
ATOM 782 C C . VAL A 1 96 ? -5.389 1.453 -3.764 1.00 98.50 96 VAL A C 1
ATOM 784 O O . VAL A 1 96 ? -5.807 1.378 -4.926 1.00 98.50 96 VAL A O 1
ATOM 787 N N . ILE A 1 97 ? -4.674 2.484 -3.319 1.00 98.56 97 ILE A N 1
ATOM 788 C CA . ILE A 1 97 ? -4.105 3.517 -4.184 1.00 98.56 97 ILE A CA 1
ATOM 789 C C . ILE A 1 97 ? -2.609 3.677 -3.907 1.00 98.56 97 ILE A C 1
ATOM 791 O O . ILE A 1 97 ? -2.184 3.723 -2.756 1.00 98.56 97 ILE A O 1
ATOM 795 N N . VAL A 1 98 ? -1.813 3.793 -4.966 1.00 98.69 98 VAL A N 1
ATOM 796 C CA . VAL A 1 98 ? -0.417 4.236 -4.894 1.00 98.69 98 VAL A CA 1
ATOM 797 C C . VAL A 1 98 ? -0.379 5.710 -5.268 1.00 98.69 98 VAL A C 1
ATOM 799 O O . VAL A 1 98 ? -0.673 6.077 -6.406 1.00 98.69 98 VAL A O 1
ATOM 802 N N . VAL A 1 99 ? -0.038 6.566 -4.317 1.00 98.38 99 VAL A N 1
ATOM 803 C CA . VAL A 1 99 ? 0.166 7.995 -4.559 1.00 98.38 99 VAL A CA 1
ATOM 804 C C . VAL A 1 99 ? 1.655 8.227 -4.718 1.00 98.38 99 VAL A C 1
ATOM 806 O O . VAL A 1 99 ? 2.425 7.838 -3.849 1.00 98.38 99 VAL A O 1
ATOM 809 N N . TYR A 1 100 ? 2.062 8.830 -5.827 1.00 97.31 100 TYR A N 1
ATOM 810 C CA . TYR A 1 100 ? 3.470 8.963 -6.189 1.00 97.31 100 TYR A CA 1
ATOM 811 C C . TYR A 1 100 ? 3.755 10.356 -6.741 1.00 97.31 100 TYR A C 1
ATOM 813 O O . TYR A 1 100 ? 2.853 11.022 -7.257 1.00 97.31 100 TYR A O 1
ATOM 821 N N . ASP A 1 101 ? 5.005 10.805 -6.658 1.00 94.69 101 ASP A N 1
ATOM 822 C CA . ASP A 1 101 ? 5.391 12.047 -7.323 1.00 94.69 101 ASP A CA 1
ATOM 823 C C . ASP A 1 101 ? 5.377 11.849 -8.848 1.00 94.69 101 ASP A C 1
ATOM 825 O O . ASP A 1 101 ? 5.979 10.912 -9.375 1.00 94.69 101 ASP A O 1
ATOM 829 N N . LYS A 1 102 ? 4.687 12.741 -9.568 1.00 94.12 102 LYS A N 1
ATOM 830 C CA . LYS A 1 102 ? 4.554 12.709 -11.031 1.00 94.12 102 LYS A CA 1
ATOM 831 C C . LYS A 1 102 ? 5.889 12.625 -11.785 1.00 94.12 102 LYS A C 1
ATOM 833 O O . LYS A 1 102 ? 5.878 12.224 -12.948 1.00 94.12 102 LYS A O 1
ATOM 838 N N . GLU A 1 103 ? 7.000 13.030 -11.167 1.00 92.25 103 GLU A N 1
ATOM 839 C CA . GLU A 1 103 ? 8.348 12.937 -11.735 1.00 92.25 103 GLU A CA 1
ATOM 840 C C . GLU A 1 103 ? 8.831 11.483 -11.885 1.00 92.25 103 GLU A C 1
ATOM 842 O O . GLU A 1 103 ? 9.719 11.221 -12.695 1.00 92.25 103 GLU A O 1
ATOM 847 N N . TYR A 1 104 ? 8.188 10.527 -11.202 1.00 92.94 104 TYR A N 1
ATOM 848 C CA . TYR A 1 104 ? 8.526 9.098 -11.204 1.00 92.94 104 TYR A CA 1
ATOM 849 C C . TYR A 1 104 ? 7.374 8.244 -11.772 1.00 92.94 104 TYR A C 1
ATOM 851 O O . TYR A 1 104 ? 6.731 7.481 -11.047 1.00 92.94 104 TYR A O 1
ATOM 859 N N . PRO A 1 105 ? 7.076 8.335 -13.086 1.00 94.50 105 PRO A N 1
ATOM 860 C CA . PRO A 1 105 ? 5.958 7.620 -13.713 1.00 94.50 105 PRO A CA 1
ATOM 861 C C . PRO A 1 105 ? 6.099 6.090 -13.690 1.00 94.50 105 PRO A C 1
ATOM 863 O O . PRO A 1 105 ? 5.104 5.386 -13.864 1.00 94.50 105 PRO A O 1
ATOM 866 N N . GLU A 1 106 ? 7.304 5.568 -13.444 1.00 96.44 106 GLU A N 1
ATOM 867 C CA . GLU A 1 106 ? 7.555 4.136 -13.259 1.00 96.44 106 GLU A CA 1
ATOM 868 C C . GLU A 1 106 ? 6.678 3.534 -12.146 1.00 96.44 106 GLU A C 1
ATOM 870 O O . GLU A 1 106 ? 6.143 2.438 -12.317 1.00 96.44 106 GLU A O 1
ATOM 875 N N . ASN A 1 107 ? 6.428 4.281 -11.064 1.00 96.88 107 ASN A N 1
ATOM 876 C CA . ASN A 1 107 ? 5.584 3.841 -9.950 1.00 96.88 107 ASN A CA 1
ATOM 877 C C . ASN A 1 107 ? 4.140 3.539 -10.391 1.00 96.88 107 ASN A C 1
ATOM 879 O O . ASN A 1 107 ? 3.525 2.589 -9.902 1.00 96.88 107 ASN A O 1
ATOM 883 N N . ALA A 1 108 ? 3.598 4.297 -11.351 1.00 97.56 108 ALA A N 1
ATOM 884 C CA . ALA A 1 108 ? 2.272 4.031 -11.911 1.00 97.56 108 ALA A CA 1
ATOM 885 C C . ALA A 1 108 ? 2.250 2.773 -12.786 1.00 97.56 108 ALA A C 1
ATOM 887 O O . ALA A 1 108 ? 1.308 1.980 -12.724 1.00 97.56 108 ALA A O 1
ATOM 888 N N . GLU A 1 109 ? 3.293 2.578 -13.594 1.00 97.25 109 GLU A N 1
ATOM 889 C CA . GLU A 1 109 ? 3.430 1.392 -14.440 1.00 97.25 109 GLU A CA 1
ATOM 890 C C . GLU A 1 109 ? 3.560 0.129 -13.586 1.00 97.25 109 GLU A C 1
ATOM 892 O O . GLU A 1 109 ? 2.873 -0.858 -13.856 1.00 97.25 109 GLU A O 1
ATOM 897 N N . LEU A 1 110 ? 4.354 0.192 -12.511 1.00 97.75 110 LEU A N 1
ATOM 898 C CA . LEU A 1 110 ? 4.474 -0.884 -11.536 1.00 97.75 110 LEU A CA 1
ATOM 899 C C . LEU A 1 110 ? 3.129 -1.164 -10.854 1.00 97.75 110 LEU A C 1
ATOM 901 O O . LEU A 1 110 ? 2.665 -2.301 -10.889 1.00 97.75 110 LEU A O 1
ATOM 905 N N . ALA A 1 111 ? 2.461 -0.150 -10.289 1.00 98.12 111 ALA A N 1
ATOM 906 C CA . ALA A 1 111 ? 1.173 -0.312 -9.604 1.00 98.12 111 ALA A CA 1
ATOM 907 C C . ALA A 1 111 ? 0.100 -0.966 -10.497 1.00 98.12 111 ALA A C 1
ATOM 909 O O . ALA A 1 111 ? -0.697 -1.789 -10.033 1.00 98.12 111 ALA A O 1
ATOM 910 N N . SER A 1 112 ? 0.119 -0.666 -11.800 1.00 97.44 112 SER A N 1
ATOM 911 C CA . SER A 1 112 ? -0.783 -1.273 -12.780 1.00 97.44 112 SER A CA 1
ATOM 912 C C . SER A 1 112 ? -0.609 -2.794 -12.895 1.00 97.44 112 SER A C 1
ATOM 914 O O . SER A 1 112 ? -1.608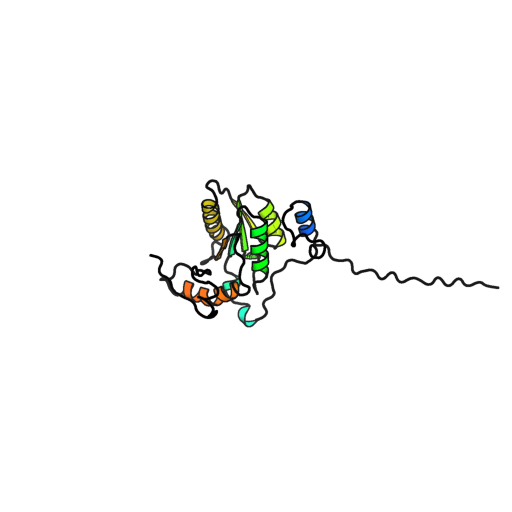 -3.511 -13.011 1.00 97.44 112 SER A O 1
ATOM 916 N N . LEU A 1 113 ? 0.623 -3.312 -12.779 1.00 97.31 113 LEU A N 1
ATOM 917 C CA . LEU A 1 113 ? 0.899 -4.759 -12.779 1.00 97.31 113 LEU A CA 1
ATOM 918 C C . LEU A 1 113 ? 0.251 -5.487 -11.595 1.00 97.31 113 LEU A C 1
ATOM 920 O O . LEU A 1 113 ? -0.037 -6.678 -11.685 1.00 97.31 113 LEU A O 1
ATOM 924 N N . PHE A 1 114 ? 0.019 -4.764 -10.501 1.00 97.88 114 PHE A N 1
ATOM 925 C CA . PHE A 1 114 ? -0.633 -5.243 -9.285 1.00 97.88 114 PHE A CA 1
ATOM 926 C C . PHE A 1 114 ? -2.151 -4.996 -9.292 1.00 97.88 114 PHE A C 1
ATOM 928 O O . PHE A 1 114 ? -2.829 -5.293 -8.313 1.00 97.88 114 PHE A O 1
ATOM 935 N N . HIS A 1 115 ? -2.718 -4.475 -10.386 1.00 97.19 115 HIS A N 1
ATOM 936 C CA . HIS A 1 115 ? -4.139 -4.120 -10.482 1.00 97.19 115 HIS A CA 1
ATOM 937 C C . HIS A 1 115 ? -4.597 -3.138 -9.388 1.00 97.19 115 HIS A C 1
ATOM 939 O O . HIS A 1 115 ? -5.730 -3.215 -8.901 1.00 97.19 115 HIS A O 1
ATOM 945 N N . VAL A 1 116 ? -3.702 -2.221 -9.017 1.00 97.56 116 VAL A N 1
ATOM 946 C CA . VAL A 1 116 ? -3.913 -1.152 -8.039 1.00 97.56 116 VAL A CA 1
ATOM 947 C C . VAL A 1 116 ? -3.987 0.188 -8.773 1.00 97.56 116 VAL A C 1
ATOM 949 O O . VAL A 1 116 ? -3.324 0.394 -9.791 1.00 97.56 116 VAL A O 1
ATOM 952 N N . LYS A 1 117 ? -4.824 1.109 -8.286 1.00 97.31 117 LYS A N 1
ATOM 953 C CA . LYS A 1 117 ? -4.929 2.462 -8.853 1.00 97.31 117 LYS A CA 1
ATOM 954 C C . LYS A 1 117 ? -3.696 3.281 -8.472 1.00 97.31 117 LYS A C 1
ATOM 956 O O . LYS A 1 117 ? -3.215 3.178 -7.350 1.00 97.31 117 LYS A O 1
ATOM 961 N N . SER A 1 118 ? -3.235 4.152 -9.360 1.00 97.88 118 SER A N 1
ATOM 962 C CA . SER A 1 118 ? -2.140 5.084 -9.076 1.00 97.88 118 SER A CA 1
ATOM 963 C C . SER A 1 118 ? -2.574 6.530 -9.294 1.00 97.88 118 SER A C 1
ATOM 965 O O . SER A 1 118 ? -3.308 6.810 -10.244 1.00 97.88 118 SER A O 1
ATOM 967 N N . LEU A 1 119 ? -2.103 7.449 -8.452 1.00 97.88 119 LEU A N 1
ATOM 968 C CA . LEU A 1 119 ? -2.401 8.876 -8.549 1.00 97.88 119 LEU A CA 1
ATOM 969 C C . LEU A 1 119 ? -1.108 9.710 -8.494 1.00 97.88 119 LEU A C 1
ATOM 971 O O . LEU A 1 119 ? -0.424 9.676 -7.469 1.00 97.88 119 LEU A O 1
ATOM 975 N N . PRO A 1 120 ? -0.781 10.476 -9.550 1.00 96.81 120 PRO A N 1
ATOM 976 C CA . PRO A 1 120 ? 0.344 11.400 -9.516 1.00 96.81 120 PRO A CA 1
ATOM 977 C C . PRO A 1 120 ? 0.022 12.634 -8.667 1.00 96.81 120 PRO A C 1
ATOM 979 O O . PRO A 1 120 ? -1.060 13.215 -8.787 1.00 96.81 120 PRO A O 1
ATOM 982 N N . VAL A 1 121 ? 0.993 13.088 -7.881 1.00 95.50 121 VAL A N 1
ATOM 983 C CA . VAL A 1 121 ? 0.955 14.358 -7.143 1.00 95.50 121 VAL A CA 1
ATOM 984 C C . VAL A 1 121 ? 2.211 15.184 -7.420 1.00 95.50 121 VAL A C 1
ATOM 986 O O . VAL A 1 121 ? 3.200 14.676 -7.940 1.00 95.50 121 VAL A O 1
ATOM 989 N N . ASN A 1 122 ? 2.166 16.476 -7.092 1.00 91.56 122 ASN A N 1
ATOM 990 C CA . ASN A 1 122 ? 3.348 17.338 -7.099 1.00 91.56 122 ASN A CA 1
ATOM 991 C C . ASN A 1 122 ? 3.896 17.403 -5.668 1.00 91.56 122 ASN A C 1
ATOM 993 O O . ASN A 1 122 ? 3.348 18.161 -4.868 1.00 91.56 122 ASN A O 1
ATOM 997 N N . ALA A 1 123 ? 4.939 16.641 -5.333 1.00 85.44 123 ALA A N 1
ATOM 998 C CA . ALA A 1 123 ? 5.544 16.682 -4.001 1.00 85.44 123 ALA A CA 1
ATOM 999 C C . ALA A 1 123 ? 6.743 17.649 -3.989 1.00 85.44 123 ALA A C 1
ATOM 1001 O O . ALA A 1 123 ? 7.899 17.261 -3.832 1.00 85.44 123 ALA A O 1
ATOM 1002 N N . SER A 1 124 ? 6.460 18.944 -4.175 1.00 76.75 124 SER A N 1
ATOM 1003 C CA . SER A 1 124 ? 7.482 19.989 -4.362 1.00 76.75 124 SER A CA 1
ATOM 1004 C C . SER A 1 124 ? 8.420 20.189 -3.169 1.00 76.75 124 SER A C 1
ATOM 1006 O O . SER A 1 124 ? 9.529 20.684 -3.353 1.00 76.75 124 SER A O 1
ATOM 1008 N N . ASP A 1 125 ? 7.998 19.786 -1.969 1.00 82.75 125 ASP A N 1
ATOM 1009 C CA . ASP A 1 125 ? 8.719 20.048 -0.718 1.00 82.75 125 ASP A CA 1
ATOM 1010 C C . ASP A 1 125 ? 9.305 18.759 -0.111 1.00 82.75 125 ASP A C 1
ATOM 1012 O O . ASP A 1 125 ? 9.521 18.647 1.099 1.00 82.75 125 ASP A O 1
ATOM 1016 N N . GLY A 1 126 ? 9.557 17.755 -0.957 1.00 86.06 126 GLY A N 1
ATOM 1017 C CA . GLY A 1 126 ? 10.187 16.494 -0.579 1.00 86.06 126 GLY A CA 1
ATOM 1018 C C . GLY A 1 126 ? 9.230 15.483 0.054 1.00 86.06 126 GLY A C 1
ATOM 1019 O O . GLY A 1 126 ? 8.006 15.608 -0.011 1.00 86.06 126 GLY A O 1
ATOM 1020 N N . TYR A 1 127 ? 9.798 14.454 0.680 1.00 88.56 127 TYR A N 1
ATOM 1021 C CA . TYR A 1 127 ? 9.069 13.242 1.067 1.00 88.56 127 TYR A CA 1
ATOM 1022 C C . TYR A 1 127 ? 7.893 13.482 2.033 1.00 88.56 127 TYR A C 1
ATOM 1024 O O . TYR A 1 127 ? 6.817 12.924 1.848 1.00 88.56 127 TYR A O 1
ATOM 1032 N N . ASN A 1 128 ? 8.023 14.398 2.998 1.00 91.19 128 ASN A N 1
ATOM 1033 C CA . ASN A 1 128 ? 6.910 14.739 3.896 1.00 91.19 128 ASN A CA 1
ATOM 1034 C C . ASN A 1 128 ? 5.695 15.297 3.135 1.00 91.19 128 ASN A C 1
ATOM 1036 O O . ASN A 1 128 ? 4.552 15.001 3.482 1.00 91.19 128 ASN A O 1
ATOM 1040 N N . SER A 1 129 ? 5.932 16.080 2.076 1.00 93.00 129 SER A N 1
ATOM 1041 C CA . SER A 1 129 ? 4.854 16.607 1.234 1.00 93.00 129 SER A CA 1
ATOM 1042 C C . SER A 1 129 ? 4.162 15.504 0.431 1.00 93.00 129 SER A C 1
ATOM 1044 O O . SER A 1 129 ? 2.945 15.564 0.241 1.00 93.00 129 SER A O 1
ATOM 1046 N N . LEU A 1 130 ? 4.899 14.456 0.046 1.00 94.69 130 LEU A N 1
ATOM 1047 C CA . LEU A 1 130 ? 4.340 13.262 -0.582 1.00 94.69 130 LEU A CA 1
ATOM 1048 C C . LEU A 1 130 ? 3.426 12.505 0.388 1.00 94.69 130 LEU A C 1
ATOM 1050 O O . LEU A 1 130 ? 2.293 12.212 0.018 1.00 94.69 130 LEU A O 1
ATOM 1054 N N . ILE A 1 131 ? 3.861 12.252 1.630 1.00 94.62 131 ILE A N 1
ATOM 1055 C CA . ILE A 1 131 ? 3.036 11.568 2.645 1.00 94.62 131 ILE A CA 1
ATOM 1056 C C . ILE A 1 131 ? 1.731 12.329 2.906 1.00 94.62 131 ILE A C 1
ATOM 1058 O O . ILE A 1 131 ? 0.647 11.742 2.893 1.00 94.62 131 ILE A O 1
ATOM 1062 N N . LEU A 1 132 ? 1.809 13.649 3.096 1.00 94.44 132 LEU A N 1
ATOM 1063 C CA . LEU A 1 132 ? 0.622 14.481 3.319 1.00 94.44 132 LEU A CA 1
ATOM 1064 C C . LEU A 1 132 ? -0.304 14.500 2.096 1.00 94.44 132 LEU A C 1
ATOM 1066 O O . LEU A 1 132 ? -1.526 14.423 2.243 1.00 94.44 132 LEU A O 1
ATOM 1070 N N . SER A 1 133 ? 0.266 14.552 0.890 1.00 95.56 133 SER A N 1
ATOM 1071 C CA . SER A 1 133 ? -0.500 14.472 -0.358 1.00 95.56 133 SER A CA 1
ATOM 1072 C C . SER A 1 133 ? -1.173 13.112 -0.518 1.00 95.56 133 SER A C 1
ATOM 1074 O O . SER A 1 133 ? -2.325 13.053 -0.941 1.00 95.56 133 SER A O 1
ATOM 1076 N N . ALA A 1 134 ? -0.497 12.028 -0.135 1.00 96.31 134 ALA A N 1
ATOM 1077 C CA . ALA A 1 134 ? -1.037 10.677 -0.150 1.00 96.31 134 ALA A CA 1
ATOM 1078 C C . ALA A 1 134 ? -2.225 10.537 0.808 1.00 96.31 134 ALA A C 1
ATOM 1080 O O . ALA A 1 134 ? -3.301 10.090 0.404 1.00 96.31 134 ALA A O 1
ATOM 1081 N N . LEU A 1 135 ? -2.073 11.015 2.044 1.00 95.50 135 LEU A N 1
ATOM 1082 C CA . LEU A 1 135 ? -3.156 11.033 3.023 1.00 95.50 135 LEU A CA 1
ATOM 1083 C C . LEU A 1 135 ? -4.357 11.854 2.529 1.00 95.50 135 LEU A C 1
ATOM 1085 O O . LEU A 1 135 ? -5.494 11.391 2.599 1.00 95.50 135 LEU A O 1
ATOM 1089 N N . SER A 1 136 ? -4.117 13.050 1.984 1.00 95.31 136 SER A N 1
ATOM 1090 C CA . SER A 1 136 ? -5.183 13.892 1.428 1.00 95.31 136 SER A CA 1
ATOM 1091 C C . SER A 1 136 ? -5.887 13.214 0.246 1.00 95.31 136 SER A C 1
ATOM 1093 O O . SER A 1 136 ? -7.118 13.166 0.197 1.00 95.31 136 SER A O 1
ATOM 1095 N N . ALA A 1 137 ? -5.120 12.626 -0.674 1.00 96.00 137 ALA A N 1
ATOM 1096 C CA . ALA A 1 137 ? -5.639 11.917 -1.835 1.00 96.00 137 ALA A CA 1
ATOM 1097 C C . ALA A 1 137 ? -6.532 10.732 -1.451 1.00 96.00 137 ALA A C 1
ATOM 1099 O O . ALA A 1 137 ? -7.544 10.504 -2.113 1.00 96.00 137 ALA A O 1
ATOM 1100 N N . ALA A 1 138 ? -6.212 10.010 -0.374 1.00 96.12 138 ALA A N 1
ATOM 1101 C CA . ALA A 1 138 ? -7.044 8.908 0.093 1.00 96.12 138 ALA A CA 1
ATOM 1102 C C . ALA A 1 138 ? -8.480 9.353 0.397 1.00 96.12 138 ALA A C 1
ATOM 1104 O O . ALA A 1 138 ? -9.424 8.729 -0.085 1.00 96.12 138 ALA A O 1
ATOM 1105 N N . PHE A 1 139 ? -8.663 10.469 1.105 1.00 95.56 139 PHE A N 1
ATOM 1106 C CA . PHE A 1 139 ? -10.000 10.986 1.416 1.00 95.56 139 PHE A CA 1
ATOM 1107 C C . PHE A 1 139 ? -10.699 11.629 0.212 1.00 95.56 139 PHE A C 1
ATOM 1109 O O . PHE A 1 139 ? -11.926 11.651 0.158 1.00 95.56 139 PHE A O 1
ATOM 1116 N N . VAL A 1 140 ? -9.950 12.103 -0.788 1.00 96.19 140 VAL A N 1
ATOM 1117 C CA . VAL A 1 140 ? -10.533 12.567 -2.060 1.00 96.19 140 VAL A CA 1
ATOM 1118 C C . VAL A 1 140 ? -11.052 11.391 -2.890 1.00 96.19 140 VAL A C 1
ATOM 1120 O O . VAL A 1 140 ? -12.144 11.466 -3.452 1.00 96.19 140 VAL A O 1
ATOM 1123 N N . VAL A 1 141 ? -10.285 10.301 -2.975 1.00 96.81 141 VAL A N 1
ATOM 1124 C CA . VAL A 1 141 ? -10.653 9.108 -3.755 1.00 96.81 141 VAL A CA 1
ATOM 1125 C C . VAL A 1 141 ? -11.732 8.285 -3.047 1.00 96.81 141 VAL A C 1
ATOM 1127 O O . VAL A 1 141 ? -12.607 7.722 -3.707 1.00 96.81 141 VAL A O 1
ATOM 1130 N N . PHE A 1 142 ? -11.699 8.239 -1.715 1.00 96.81 142 PHE A N 1
ATOM 1131 C CA . PHE A 1 142 ? -12.625 7.480 -0.878 1.00 96.81 142 PHE A CA 1
ATOM 1132 C C . PHE A 1 142 ? -13.361 8.402 0.113 1.00 96.81 142 PHE A C 1
ATOM 1134 O O . PHE A 1 142 ? -13.166 8.295 1.323 1.00 96.81 142 PHE A O 1
ATOM 1141 N N . PRO A 1 143 ? -14.250 9.293 -0.365 1.00 96.06 143 PRO A N 1
ATOM 1142 C CA . PRO A 1 143 ? -14.886 10.317 0.473 1.00 96.06 143 PRO A CA 1
ATOM 1143 C C . PRO A 1 143 ? -15.828 9.758 1.548 1.00 96.06 143 PRO A C 1
ATOM 1145 O O . PRO A 1 143 ? -16.161 10.455 2.501 1.00 96.06 143 PRO A O 1
ATOM 1148 N N . SER A 1 144 ? -16.282 8.512 1.404 1.00 94.50 144 SER A N 1
ATOM 1149 C CA . SER A 1 144 ? -17.122 7.827 2.392 1.00 94.50 144 SER A CA 1
ATOM 1150 C C . SER A 1 144 ? -16.326 7.054 3.445 1.00 94.50 144 SER A C 1
ATOM 1152 O O . SER A 1 144 ? -16.929 6.425 4.312 1.00 94.50 144 SER A O 1
ATOM 1154 N N . ALA A 1 145 ? -14.996 7.017 3.342 1.00 93.75 145 ALA A N 1
ATOM 1155 C CA . ALA A 1 145 ? -14.167 6.257 4.260 1.00 93.75 145 ALA A CA 1
ATOM 1156 C C . ALA A 1 145 ? -14.006 6.994 5.591 1.00 93.75 145 ALA A C 1
ATOM 1158 O O . ALA A 1 145 ? -13.614 8.157 5.632 1.00 93.75 145 ALA A O 1
ATOM 1159 N N . THR A 1 146 ? -14.281 6.296 6.689 1.00 91.38 146 THR A N 1
ATOM 1160 C CA . THR A 1 146 ? -14.067 6.808 8.051 1.00 91.38 146 THR A CA 1
ATOM 1161 C C . THR A 1 146 ? -12.644 6.571 8.544 1.00 91.38 146 THR A C 1
ATOM 1163 O O . THR A 1 146 ? -12.194 7.229 9.474 1.00 91.38 146 THR A O 1
ATOM 1166 N N . THR A 1 147 ? -11.947 5.608 7.945 1.00 94.62 147 THR A N 1
ATOM 1167 C CA . THR A 1 147 ? -10.582 5.210 8.286 1.00 94.62 147 THR A CA 1
ATOM 1168 C C . THR A 1 147 ? -9.799 4.930 7.012 1.00 94.62 147 THR A C 1
ATOM 1170 O O . THR A 1 147 ? -10.370 4.586 5.978 1.00 94.62 147 THR A O 1
ATOM 1173 N N . VAL A 1 148 ? -8.481 5.074 7.093 1.00 97.19 148 VAL A N 1
ATOM 1174 C CA . VAL A 1 148 ? -7.540 4.777 6.013 1.00 97.19 148 VAL A CA 1
ATOM 1175 C C . VAL A 1 148 ? -6.289 4.156 6.624 1.00 97.19 148 VAL A C 1
ATOM 1177 O O . VAL A 1 148 ? -5.839 4.598 7.681 1.00 97.19 148 VAL A O 1
ATOM 1180 N N . ALA A 1 149 ? -5.723 3.146 5.971 1.00 98.00 149 ALA A N 1
ATOM 1181 C CA . ALA A 1 149 ? -4.376 2.683 6.278 1.00 98.00 149 ALA A CA 1
ATOM 1182 C C . ALA A 1 149 ? -3.366 3.407 5.385 1.00 98.00 149 ALA A C 1
ATOM 1184 O O . ALA A 1 149 ? -3.535 3.442 4.167 1.00 98.00 149 ALA A O 1
ATOM 1185 N N . VAL A 1 150 ? -2.319 3.963 5.991 1.00 97.62 150 VAL A N 1
ATOM 1186 C CA . VAL A 1 150 ? -1.226 4.648 5.289 1.00 97.62 150 VAL A CA 1
ATOM 1187 C C . VAL A 1 150 ? 0.024 3.782 5.381 1.00 97.62 150 VAL A C 1
ATOM 1189 O O . VAL A 1 150 ? 0.372 3.325 6.468 1.00 97.62 150 VAL A O 1
ATOM 1192 N N . ILE A 1 151 ? 0.674 3.543 4.246 1.00 98.00 151 ILE A N 1
ATOM 1193 C CA . ILE A 1 151 ? 1.868 2.702 4.130 1.00 98.00 151 ILE A CA 1
ATOM 1194 C C . ILE A 1 151 ? 2.931 3.470 3.338 1.00 98.00 151 ILE A C 1
ATOM 1196 O O . ILE A 1 151 ? 2.631 4.090 2.319 1.00 98.00 151 ILE A O 1
ATOM 1200 N N . GLU A 1 152 ? 4.171 3.430 3.804 1.00 96.75 152 GLU A N 1
ATOM 1201 C CA . GLU A 1 152 ? 5.332 3.954 3.079 1.00 96.75 152 GLU A CA 1
ATOM 1202 C C . GLU A 1 152 ? 5.917 2.875 2.154 1.00 96.75 152 GLU A C 1
ATOM 1204 O O . GLU A 1 152 ? 5.770 1.679 2.412 1.00 96.75 152 GLU A O 1
ATOM 1209 N N . GLU A 1 153 ? 6.560 3.275 1.055 1.00 96.06 153 GLU A N 1
ATOM 1210 C CA . GLU A 1 153 ? 7.038 2.330 0.034 1.00 96.06 153 GLU A CA 1
ATOM 1211 C C . GLU A 1 153 ? 8.075 1.314 0.530 1.00 96.06 153 GLU A C 1
ATOM 1213 O O . GLU A 1 153 ? 8.213 0.248 -0.058 1.00 96.06 153 GLU A O 1
ATOM 1218 N N . ASP A 1 154 ? 8.819 1.629 1.586 1.00 95.88 154 ASP A N 1
ATOM 1219 C CA . ASP A 1 154 ? 9.900 0.807 2.132 1.00 95.88 154 ASP A CA 1
ATOM 1220 C C . ASP A 1 154 ? 9.435 -0.181 3.209 1.00 95.88 154 ASP A C 1
ATOM 1222 O O . ASP A 1 154 ? 10.242 -0.898 3.806 1.00 95.88 154 ASP A O 1
ATOM 1226 N N . ILE A 1 155 ? 8.121 -0.285 3.414 1.00 97.38 155 ILE A N 1
ATOM 1227 C CA . ILE A 1 155 ? 7.534 -1.196 4.387 1.00 97.38 155 ILE A CA 1
ATOM 1228 C C . ILE A 1 155 ? 7.189 -2.535 3.738 1.00 97.38 155 ILE A C 1
ATOM 1230 O O . ILE A 1 155 ? 6.301 -2.641 2.890 1.00 97.38 155 ILE A O 1
ATOM 1234 N N . GLN A 1 156 ? 7.832 -3.597 4.223 1.00 97.50 156 GLN A N 1
ATOM 1235 C CA . GLN A 1 156 ? 7.414 -4.971 3.964 1.00 97.50 156 GLN A CA 1
ATOM 1236 C C . GLN A 1 156 ? 6.415 -5.429 5.034 1.00 97.50 156 GLN A C 1
ATOM 1238 O O . GLN A 1 156 ? 6.733 -5.483 6.223 1.00 97.50 156 GLN A O 1
ATOM 1243 N N . LEU A 1 157 ? 5.205 -5.792 4.611 1.00 98.06 157 LEU A N 1
ATOM 1244 C CA . LEU A 1 157 ? 4.127 -6.191 5.513 1.00 98.06 157 LEU A CA 1
ATOM 1245 C C . LEU A 1 157 ? 4.294 -7.634 6.002 1.00 98.06 157 LEU A C 1
ATOM 1247 O O . LEU A 1 157 ? 4.724 -8.521 5.257 1.00 98.06 157 LEU A O 1
ATOM 1251 N N . SER A 1 158 ? 3.885 -7.890 7.247 1.00 96.75 158 SER A N 1
ATOM 1252 C CA . SER A 1 158 ? 3.749 -9.256 7.755 1.00 96.75 158 SER A CA 1
ATOM 1253 C C . SER A 1 158 ? 2.582 -9.974 7.059 1.00 96.75 158 SER A C 1
ATOM 1255 O O . SER A 1 158 ? 1.616 -9.322 6.660 1.00 96.75 158 SER A O 1
ATOM 1257 N N . PRO A 1 159 ? 2.605 -11.314 6.917 1.00 96.00 159 PRO A N 1
ATOM 1258 C CA . PRO A 1 159 ? 1.534 -12.059 6.240 1.00 96.00 159 PRO A CA 1
ATOM 1259 C C . PRO A 1 159 ? 0.137 -11.928 6.872 1.00 96.00 159 PRO A C 1
ATOM 1261 O O . PRO A 1 159 ? -0.855 -12.292 6.247 1.00 96.00 159 PRO A O 1
ATOM 1264 N N . ASP A 1 160 ? 0.064 -11.463 8.118 1.00 96.06 160 ASP A N 1
ATOM 1265 C CA . ASP A 1 160 ? -1.146 -11.295 8.917 1.00 96.06 160 ASP A CA 1
ATOM 1266 C C . ASP A 1 160 ? -1.542 -9.825 9.131 1.00 96.06 160 ASP A C 1
ATOM 1268 O O . ASP A 1 160 ? -2.483 -9.563 9.875 1.00 96.06 160 ASP A O 1
ATOM 1272 N N . TRP A 1 161 ? -0.881 -8.864 8.478 1.00 97.94 161 TRP A N 1
ATOM 1273 C CA . TRP A 1 161 ? -1.124 -7.429 8.667 1.00 97.94 161 TRP A CA 1
ATOM 1274 C C . TRP A 1 161 ? -2.607 -7.046 8.523 1.00 97.94 161 TRP A C 1
ATOM 1276 O O . TRP A 1 161 ? -3.174 -6.386 9.396 1.00 97.94 161 TRP A O 1
ATOM 1286 N N . LEU A 1 162 ? -3.291 -7.531 7.480 1.00 97.50 162 LEU A N 1
ATOM 1287 C CA . LEU A 1 162 ? -4.714 -7.228 7.274 1.00 97.50 162 LEU A CA 1
ATOM 1288 C C . LEU A 1 162 ? -5.618 -7.938 8.299 1.00 97.50 162 LEU A C 1
ATOM 1290 O O . LEU A 1 162 ? -6.669 -7.424 8.682 1.00 97.50 162 LEU A O 1
ATOM 1294 N N . TYR A 1 163 ? -5.199 -9.109 8.785 1.00 97.06 163 TYR A N 1
ATOM 1295 C CA . TYR A 1 163 ? -5.898 -9.837 9.846 1.00 97.06 163 TYR A CA 1
ATOM 1296 C C . TYR A 1 163 ? -5.728 -9.167 11.217 1.00 97.06 163 TYR A C 1
ATOM 1298 O O . TYR A 1 163 ? -6.671 -9.097 12.009 1.00 97.06 163 TYR A O 1
ATOM 1306 N N . TYR A 1 164 ? -4.555 -8.609 11.493 1.00 97.69 164 TYR A N 1
ATOM 1307 C CA . TYR A 1 164 ? -4.320 -7.777 12.665 1.00 97.69 164 TYR A CA 1
ATOM 1308 C C . TYR A 1 164 ? -5.242 -6.548 12.659 1.00 97.69 164 TYR A C 1
ATOM 1310 O O . TYR A 1 164 ? -5.912 -6.260 13.657 1.00 97.69 164 TYR A O 1
ATOM 1318 N N . LEU A 1 165 ? -5.357 -5.870 11.512 1.00 97.88 165 LEU A N 1
ATOM 1319 C CA . LEU A 1 165 ? -6.251 -4.722 11.372 1.00 97.88 165 LEU A CA 1
ATOM 1320 C C . LEU A 1 165 ? -7.728 -5.098 11.516 1.00 97.88 165 LEU A C 1
ATOM 1322 O O . LEU A 1 165 ? -8.455 -4.355 12.166 1.00 97.88 165 LEU A O 1
ATOM 1326 N N . SER A 1 166 ? -8.182 -6.264 11.038 1.00 97.00 166 SER A N 1
ATOM 1327 C CA . SER A 1 166 ? -9.580 -6.679 11.275 1.00 97.00 166 SER A CA 1
ATOM 1328 C C . SER A 1 166 ? -9.957 -6.792 12.750 1.00 97.00 166 SER A C 1
ATOM 1330 O O . SER A 1 166 ? -11.102 -6.544 13.120 1.00 97.00 166 SER A O 1
ATOM 1332 N N . GLN A 1 167 ? -8.998 -7.148 13.605 1.00 96.56 167 GLN A N 1
ATOM 1333 C CA . GLN A 1 167 ? -9.241 -7.334 15.034 1.00 96.56 167 GLN A CA 1
ATOM 1334 C C . GLN A 1 167 ? -9.145 -6.021 15.816 1.00 96.56 167 GLN A C 1
ATOM 1336 O O . GLN A 1 167 ? -9.788 -5.868 16.852 1.00 96.56 167 GLN A O 1
ATOM 1341 N N . THR A 1 168 ? -8.353 -5.065 15.329 1.00 97.12 168 THR A N 1
ATOM 1342 C CA . THR A 1 168 ? -8.084 -3.802 16.028 1.00 97.12 168 THR A CA 1
ATOM 1343 C C . THR A 1 168 ? -8.934 -2.641 15.521 1.00 97.12 168 THR A C 1
ATOM 1345 O O . THR A 1 168 ? -9.270 -1.750 16.300 1.00 97.12 168 THR A O 1
ATOM 1348 N N . LEU A 1 169 ? -9.370 -2.674 14.259 1.00 96.25 169 LEU A N 1
ATOM 1349 C CA . LEU A 1 169 ? -10.218 -1.646 13.658 1.00 96.25 169 LEU A CA 1
ATOM 1350 C C . LEU A 1 169 ? -11.522 -1.393 14.443 1.00 96.25 169 LEU A C 1
ATOM 1352 O O . LEU A 1 169 ? -11.836 -0.224 14.669 1.00 96.25 169 LEU A O 1
ATOM 1356 N N . PRO A 1 170 ? -12.264 -2.411 14.935 1.00 95.75 170 PRO A N 1
ATOM 1357 C CA . PRO A 1 170 ? -13.445 -2.163 15.764 1.00 95.75 170 PRO A CA 1
ATOM 1358 C C . PRO A 1 170 ? -13.132 -1.377 17.042 1.00 95.75 170 PRO A C 1
ATOM 1360 O O . PRO A 1 170 ? -13.945 -0.561 17.469 1.00 95.75 170 PRO A O 1
ATOM 1363 N N . VAL A 1 171 ? -11.948 -1.585 17.633 1.00 95.81 171 VAL A N 1
ATOM 1364 C CA . VAL A 1 171 ? -11.516 -0.871 18.841 1.00 95.81 171 VAL A CA 1
ATOM 1365 C C . VAL A 1 171 ? -11.301 0.606 18.524 1.00 95.81 171 VAL A C 1
ATOM 1367 O O . VAL A 1 171 ? -11.899 1.439 19.199 1.00 95.81 171 VAL A O 1
ATOM 1370 N N . LEU A 1 172 ? -10.552 0.920 17.457 1.00 95.81 172 LEU A N 1
ATOM 1371 C CA . LEU A 1 172 ? -10.341 2.296 16.980 1.00 95.81 172 LEU A CA 1
ATOM 1372 C C . LEU A 1 172 ? -11.667 3.025 16.722 1.00 95.81 172 LEU A C 1
ATOM 1374 O O . LEU A 1 172 ? -11.828 4.173 17.110 1.00 95.81 172 LEU A O 1
ATOM 1378 N N . LEU A 1 173 ? -12.634 2.354 16.093 1.00 94.75 173 LEU A N 1
ATOM 1379 C CA . LEU A 1 173 ? -13.931 2.958 15.774 1.00 94.75 173 LEU A CA 1
ATOM 1380 C C . LEU A 1 173 ? -14.824 3.176 17.006 1.00 94.75 173 LEU A C 1
ATOM 1382 O O . LEU A 1 173 ? -15.720 4.017 16.970 1.00 94.75 173 LEU A O 1
ATOM 1386 N N . SER A 1 174 ? -14.624 2.393 18.067 1.00 96.38 174 SER A N 1
ATOM 1387 C CA . SER A 1 174 ? -15.467 2.432 19.269 1.00 96.38 174 SER A CA 1
ATOM 1388 C C . SER A 1 174 ? -14.921 3.320 20.389 1.00 96.38 174 SER A C 1
ATOM 1390 O O . SER A 1 174 ? -15.703 3.813 21.201 1.00 96.38 174 SER A O 1
ATOM 1392 N N . ASP A 1 175 ? -13.604 3.522 20.448 1.00 96.44 175 ASP A N 1
ATOM 1393 C CA . ASP A 1 175 ? -12.935 4.252 21.522 1.00 96.44 175 ASP A CA 1
ATOM 1394 C C . ASP A 1 175 ? -12.380 5.585 21.012 1.00 96.44 175 ASP A C 1
ATOM 1396 O O . ASP A 1 175 ? -11.313 5.650 20.405 1.00 96.44 175 ASP A O 1
ATOM 1400 N N . SER A 1 176 ? -13.083 6.673 21.333 1.00 95.31 176 SER A N 1
ATOM 1401 C CA . SER A 1 176 ? -12.711 8.034 20.933 1.00 95.31 176 SER A CA 1
ATOM 1402 C C . SER A 1 176 ? -11.421 8.558 21.574 1.00 95.31 176 SER A C 1
ATOM 1404 O O . SER A 1 176 ? -11.025 9.681 21.287 1.00 95.31 176 SER A O 1
ATOM 1406 N N . SER A 1 177 ? -10.802 7.809 22.493 1.00 95.56 177 SER A N 1
ATOM 1407 C CA . SER A 1 177 ? -9.494 8.147 23.071 1.00 95.56 177 SER A CA 1
ATOM 1408 C C . SER A 1 177 ? -8.313 7.546 22.299 1.00 95.56 177 SER A C 1
ATOM 1410 O O . SER A 1 177 ? -7.172 7.651 22.753 1.00 95.56 177 SER A O 1
ATOM 1412 N N . ILE A 1 178 ? -8.572 6.875 21.172 1.00 94.62 178 ILE A N 1
ATOM 1413 C CA . ILE A 1 178 ? 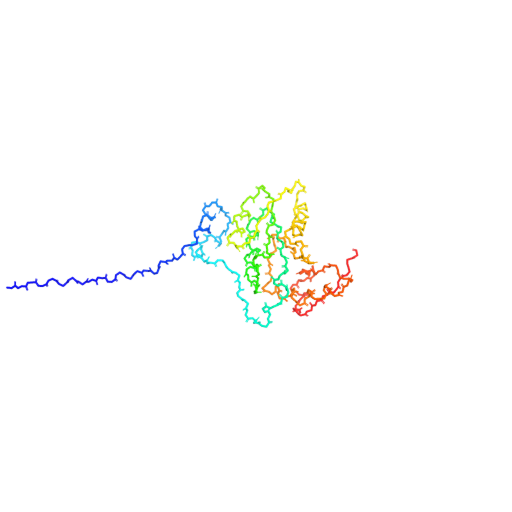-7.557 6.299 20.289 1.00 94.62 178 ILE A CA 1
ATOM 1414 C C . ILE A 1 178 ? -7.601 7.032 18.949 1.00 94.62 178 ILE A C 1
ATOM 1416 O O . ILE A 1 178 ? -8.614 6.997 18.259 1.00 94.62 178 ILE A O 1
ATOM 1420 N N . ASP A 1 179 ? -6.478 7.633 18.560 1.00 91.88 179 ASP A N 1
ATOM 1421 C CA . ASP A 1 179 ? -6.377 8.356 17.287 1.00 91.88 179 ASP A CA 1
ATOM 1422 C C . ASP A 1 179 ? -5.915 7.454 16.130 1.00 91.88 179 ASP A C 1
ATOM 1424 O O . ASP A 1 179 ? -6.382 7.589 15.000 1.00 91.88 179 ASP A O 1
ATOM 1428 N N . VAL A 1 180 ? -4.977 6.532 16.392 1.00 94.94 180 VAL A N 1
ATOM 1429 C CA . VAL A 1 180 ? -4.279 5.746 15.359 1.00 94.94 180 VAL A CA 1
ATOM 1430 C C . VAL A 1 180 ? -3.970 4.331 15.853 1.00 94.94 180 VAL A C 1
ATOM 1432 O O . VAL A 1 180 ? -3.599 4.122 17.009 1.00 94.94 180 VAL A O 1
ATOM 1435 N N . ILE A 1 181 ? -4.064 3.350 14.949 1.00 96.44 181 ILE A N 1
ATOM 1436 C CA . ILE A 1 181 ? -3.469 2.019 15.125 1.00 96.44 181 ILE A CA 1
ATOM 1437 C C . ILE A 1 181 ? -2.092 2.024 14.457 1.00 96.44 181 ILE A C 1
ATOM 1439 O O . ILE A 1 181 ? -1.991 2.198 13.245 1.00 96.44 181 ILE A O 1
ATOM 1443 N N . HIS A 1 182 ? -1.033 1.798 15.233 1.00 94.81 182 HIS A N 1
ATOM 1444 C CA . HIS A 1 182 ? 0.318 1.614 14.702 1.00 94.81 182 HIS A CA 1
ATOM 1445 C C . HIS A 1 182 ? 0.628 0.127 14.534 1.00 94.81 182 HIS A C 1
ATOM 1447 O O . HIS A 1 182 ? 0.464 -0.655 15.468 1.00 94.81 182 HIS A O 1
ATOM 1453 N N . THR A 1 183 ? 1.147 -0.258 13.368 1.00 95.56 183 THR A N 1
ATOM 1454 C CA . THR A 1 183 ? 1.568 -1.643 13.084 1.00 95.56 183 THR A CA 1
ATOM 1455 C C . THR A 1 183 ? 3.067 -1.862 13.289 1.00 95.56 183 THR A C 1
ATOM 1457 O O . THR A 1 183 ? 3.619 -2.859 12.833 1.00 95.56 183 THR A O 1
ATOM 1460 N N . PHE A 1 184 ? 3.739 -0.926 13.961 1.00 94.19 184 PHE A N 1
ATOM 1461 C CA . PHE A 1 184 ? 5.168 -0.969 14.243 1.00 94.19 184 PHE A CA 1
ATOM 1462 C C . PHE A 1 184 ? 5.422 -0.750 15.734 1.00 94.19 184 PHE A C 1
ATOM 1464 O O . PHE A 1 184 ? 4.920 0.203 16.330 1.00 94.19 184 PHE A O 1
ATOM 1471 N N . ASN A 1 185 ? 6.225 -1.631 16.332 1.00 93.62 185 ASN A N 1
ATOM 1472 C CA . ASN A 1 185 ? 6.708 -1.480 17.698 1.00 93.62 185 ASN A CA 1
ATOM 1473 C C . ASN A 1 185 ? 8.183 -1.041 17.658 1.00 93.62 185 ASN A C 1
ATOM 1475 O O . ASN A 1 185 ? 9.027 -1.866 17.300 1.00 93.62 185 ASN A O 1
ATOM 1479 N N . PRO A 1 186 ? 8.529 0.191 18.081 1.00 91.81 186 PRO A N 1
ATOM 1480 C CA . PRO A 1 186 ? 9.914 0.671 18.061 1.00 91.81 186 PRO A CA 1
ATOM 1481 C C . PRO A 1 186 ? 10.851 -0.126 18.981 1.00 91.81 186 PRO A C 1
ATOM 1483 O O . PRO A 1 186 ? 12.060 -0.112 18.786 1.00 91.81 186 PRO A O 1
ATOM 1486 N N . ASN A 1 187 ? 10.302 -0.860 19.955 1.00 91.44 187 ASN A N 1
ATOM 1487 C CA . ASN A 1 187 ? 11.045 -1.749 20.850 1.00 91.44 187 ASN A CA 1
ATOM 1488 C C . ASN A 1 187 ? 10.872 -3.235 20.484 1.00 91.44 187 ASN A C 1
ATOM 1490 O O . ASN A 1 187 ? 11.172 -4.120 21.288 1.00 91.44 187 ASN A O 1
ATOM 1494 N N . GLY A 1 188 ? 10.367 -3.527 19.283 1.00 92.56 188 GLY A N 1
ATOM 1495 C CA . GLY A 1 188 ? 9.985 -4.857 18.811 1.00 92.56 188 GLY A CA 1
ATOM 1496 C C . GLY A 1 188 ? 11.138 -5.796 18.437 1.00 92.56 188 GLY A C 1
ATOM 1497 O O . GLY A 1 188 ? 10.952 -6.644 17.571 1.00 92.56 188 GLY A O 1
ATOM 1498 N N . PHE A 1 189 ? 12.318 -5.671 19.046 1.00 94.00 189 PHE A N 1
ATOM 1499 C CA . PHE A 1 189 ? 13.497 -6.475 18.703 1.00 94.00 189 PHE A CA 1
ATOM 1500 C C . PHE A 1 189 ? 13.344 -7.956 19.080 1.00 94.00 189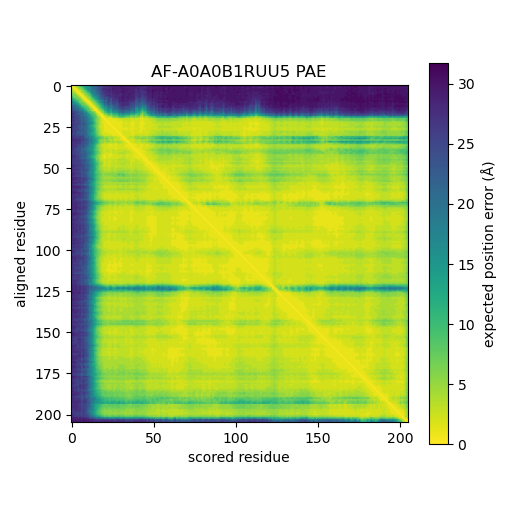 PHE A C 1
ATOM 1502 O O . PHE A 1 189 ? 12.596 -8.303 19.990 1.00 94.00 189 PHE A O 1
ATOM 1509 N N . LEU A 1 190 ? 14.128 -8.826 18.427 1.00 92.50 190 LEU A N 1
ATOM 1510 C CA . LEU A 1 190 ? 14.059 -10.295 18.538 1.00 92.50 190 LEU A CA 1
ATOM 1511 C C . LEU A 1 190 ? 14.027 -10.841 19.979 1.00 92.50 190 LEU A C 1
ATOM 1513 O O . LEU A 1 190 ? 13.429 -11.882 20.225 1.00 92.50 190 LEU A O 1
ATOM 1517 N N . TYR A 1 191 ? 14.679 -10.159 20.923 1.00 94.12 191 TYR A N 1
ATOM 1518 C CA . TYR A 1 191 ? 14.795 -10.601 22.319 1.00 94.12 191 TYR A CA 1
ATOM 1519 C C . TYR A 1 191 ? 13.924 -9.804 23.301 1.00 94.12 191 TYR A C 1
ATOM 1521 O O . TYR A 1 191 ? 13.941 -10.083 24.497 1.00 94.12 191 TYR A O 1
ATOM 1529 N N . THR A 1 192 ? 13.187 -8.803 22.819 1.00 91.50 192 THR A N 1
ATOM 1530 C CA . THR A 1 192 ? 12.309 -7.939 23.629 1.00 91.50 192 THR A CA 1
ATOM 1531 C C . THR A 1 192 ? 10.847 -8.016 23.192 1.00 91.50 192 THR A C 1
ATOM 1533 O O . THR A 1 192 ? 9.980 -7.423 23.830 1.00 91.50 192 THR A O 1
ATOM 1536 N N . SER A 1 193 ? 10.562 -8.770 22.130 1.00 90.62 193 SER A N 1
ATOM 1537 C CA . SER A 1 193 ? 9.233 -9.072 21.609 1.00 90.62 193 SER A CA 1
ATOM 1538 C C . SER A 1 193 ? 9.071 -10.587 21.410 1.00 90.62 193 SER A C 1
ATOM 1540 O O . SER A 1 193 ? 10.036 -11.343 21.503 1.00 90.62 193 SER A O 1
ATOM 1542 N N . GLY A 1 194 ? 7.839 -11.058 21.195 1.00 88.38 194 GLY A N 1
ATOM 1543 C CA . GLY A 1 194 ? 7.598 -12.482 20.913 1.00 88.38 194 GLY A CA 1
ATOM 1544 C C . GLY A 1 194 ? 6.185 -12.986 21.195 1.00 88.38 194 GLY A C 1
ATOM 1545 O O . GLY A 1 194 ? 5.831 -14.077 20.757 1.00 88.38 194 GLY A O 1
ATOM 1546 N N . ASN A 1 195 ? 5.356 -12.215 21.907 1.00 93.81 195 ASN A N 1
ATOM 1547 C CA . ASN A 1 195 ? 3.938 -12.538 22.044 1.00 93.81 195 ASN A CA 1
ATOM 1548 C C . ASN A 1 195 ? 3.128 -11.881 20.917 1.00 93.81 195 ASN A C 1
ATOM 1550 O O . ASN A 1 195 ? 2.782 -10.704 21.005 1.00 93.81 195 ASN A O 1
ATOM 1554 N N . ASN A 1 196 ? 2.791 -12.663 19.891 1.00 91.81 196 ASN A N 1
ATOM 1555 C CA . ASN A 1 196 ? 2.071 -12.192 18.701 1.00 91.81 196 ASN A CA 1
ATOM 1556 C C . ASN A 1 196 ? 0.574 -11.915 18.944 1.00 91.81 196 ASN A C 1
ATOM 1558 O O . ASN A 1 196 ? -0.126 -11.493 18.030 1.00 91.81 196 ASN A O 1
ATOM 1562 N N . SER A 1 197 ? 0.062 -12.161 20.153 1.00 94.94 197 SER A N 1
ATOM 1563 C CA . SER A 1 197 ? -1.336 -11.896 20.527 1.00 94.94 197 SER A CA 1
ATOM 1564 C C . SER A 1 197 ? -1.489 -10.697 21.466 1.00 94.94 197 SER A C 1
ATOM 1566 O O . SER A 1 197 ? -2.592 -10.430 21.941 1.00 94.94 197 SER A O 1
ATOM 1568 N N . LEU A 1 198 ? -0.398 -9.987 21.772 1.00 95.00 198 LEU A N 1
ATOM 1569 C CA . LEU A 1 198 ? -0.400 -8.848 22.683 1.00 95.00 198 LEU A CA 1
ATOM 1570 C C . LEU A 1 198 ? -0.363 -7.524 21.914 1.00 95.00 198 LEU A C 1
ATOM 1572 O O . LEU A 1 198 ? 0.487 -7.318 21.051 1.00 95.00 198 LEU A O 1
ATOM 1576 N N . VAL A 1 199 ? -1.255 -6.607 22.286 1.00 95.31 199 VAL A N 1
ATOM 1577 C CA . VAL A 1 199 ? -1.283 -5.223 21.796 1.00 95.31 199 VAL A CA 1
ATOM 1578 C C . VAL A 1 199 ? -1.115 -4.249 22.954 1.00 95.31 199 VAL A C 1
ATOM 1580 O O . VAL A 1 199 ? -1.529 -4.530 24.080 1.00 95.31 199 VAL A O 1
ATOM 1583 N N . TYR A 1 200 ? -0.516 -3.094 22.676 1.00 94.69 200 TYR A N 1
ATOM 1584 C CA . TYR A 1 200 ? -0.267 -2.051 23.665 1.00 94.69 200 TYR A CA 1
ATOM 1585 C C . TYR A 1 200 ? -1.030 -0.779 23.306 1.00 94.69 200 TYR A C 1
ATOM 1587 O O . TYR A 1 200 ? -1.156 -0.433 22.134 1.00 94.69 200 TYR A O 1
ATOM 1595 N N . ARG A 1 201 ? -1.481 -0.052 24.330 1.00 94.81 201 ARG A N 1
ATOM 1596 C CA . ARG A 1 201 ? -1.834 1.364 24.209 1.00 94.81 201 ARG A CA 1
ATOM 1597 C C . ARG A 1 201 ? -0.632 2.176 24.663 1.00 94.81 201 ARG A C 1
ATOM 1599 O O . ARG A 1 201 ? -0.121 1.942 25.756 1.00 94.81 201 ARG A O 1
ATOM 1606 N N . ILE A 1 202 ? -0.191 3.105 23.828 1.00 91.62 202 ILE A N 1
ATOM 1607 C CA . ILE A 1 202 ? 0.917 4.009 24.132 1.00 91.62 202 ILE A CA 1
ATOM 1608 C C . ILE A 1 202 ? 0.399 5.445 24.093 1.00 91.62 202 ILE A C 1
ATOM 1610 O O . ILE A 1 202 ? -0.409 5.786 23.234 1.00 91.62 202 ILE A O 1
ATOM 1614 N N . GLY A 1 203 ? 0.830 6.270 25.044 1.00 85.94 203 GLY A N 1
ATOM 1615 C CA . GLY A 1 203 ? 0.654 7.716 24.967 1.00 85.94 203 GLY A CA 1
ATOM 1616 C C . GLY A 1 203 ? 1.924 8.317 24.386 1.00 85.94 203 GLY A C 1
ATOM 1617 O O . GLY A 1 203 ? 3.002 8.073 24.927 1.00 85.94 203 GLY A O 1
ATOM 1618 N N . PHE A 1 204 ? 1.811 9.069 23.295 1.00 66.31 204 PHE A N 1
ATOM 1619 C CA . PHE A 1 204 ? 2.905 9.931 22.861 1.00 66.31 204 PHE A CA 1
ATOM 1620 C C . PHE A 1 204 ? 2.970 11.133 23.816 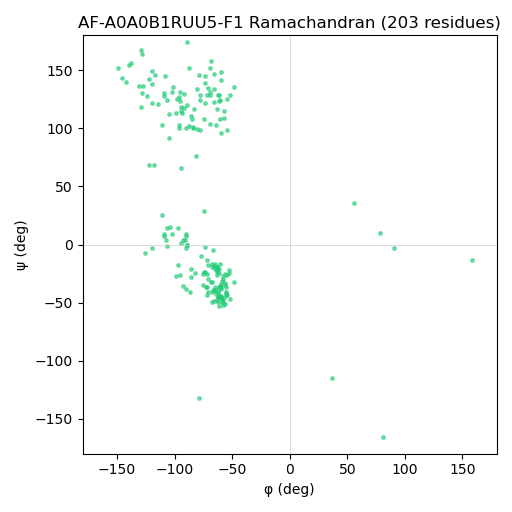1.00 66.31 204 PHE A C 1
ATOM 1622 O O . PHE A 1 204 ? 1.968 11.826 23.996 1.00 66.31 204 PHE A O 1
ATOM 1629 N N . GLN A 1 205 ? 4.120 11.324 24.468 1.00 47.56 205 GLN A N 1
ATOM 1630 C CA . GLN A 1 205 ? 4.480 12.559 25.174 1.00 47.56 205 GLN A CA 1
ATOM 1631 C C . GLN A 1 205 ? 5.305 13.451 24.256 1.00 47.56 205 GLN A C 1
ATOM 1633 O O . GLN A 1 205 ? 6.156 12.894 23.525 1.00 47.56 205 GLN A O 1
#

pLDDT: mean 90.27, std 14.62, range [32.5, 98.69]

Solvent-accessible surface area (backbone atoms only — not comparable to full-atom values): 12568 Å² total; per-residue (Å²): 139,87,84,81,82,82,83,77,81,77,80,74,78,75,69,79,81,74,71,72,34,59,71,52,48,52,49,49,73,74,46,83,85,51,62,80,67,54,32,85,94,52,32,47,59,83,71,67,54,33,73,59,82,62,71,90,52,79,78,47,66,53,50,72,44,36,34,33,32,29,37,75,88,52,61,55,38,32,47,49,20,52,55,30,52,30,50,19,59,48,57,43,42,89,37,31,36,39,27,27,40,57,92,49,59,64,52,44,59,54,34,48,64,64,61,28,48,59,45,74,42,86,39,87,76,42,70,69,42,35,48,54,48,26,59,53,46,46,49,69,78,38,70,85,57,91,58,71,47,80,41,57,24,81,47,73,54,56,68,53,51,61,61,53,44,52,70,45,48,61,52,50,76,71,36,90,91,47,93,76,89,76,95,69,62,97,67,58,45,88,89,70,44,85,65,90,87,70,85,83,89,81,81,89,129

Radius of gyration: 22.92 Å; Cα contacts (8 Å, |Δi|>4): 251; chains: 1; bounding box: 35×76×81 Å

Mean predicted aligned error: 7.04 Å

Organism: Oesophagostomum dentatum (NCBI:txid61180)

Foldseek 3Di:
DDDDDDPDDDPPPPDPPQQAPVLLQVLPVVDDDLPPCNDPVCSRPQAAADEAPDPVCLPQCLQQAAEFELDEDDLNLLLLQLSLQSLAYSHDLASYEYEYAPVCCSNQSSSVSNVHHYDHDHQPPPDVSSQVVRVVVSCVVVVVHPHYHYHYSNDRDDSCNSVVCSVCVVVCVPDPVDDDDDPDDPQCDPVRHDPPPDDDDDDDD

Sequence (205 aa):
VRLAWSCREREVRRSPLRSHNLPRRHFCLKHDGHGDFCDERRIDNLIHPRPLTDRSRERDPVFNMPIVIAGGLSTDSLRICLESLMQQEGLNTQMVIVVYDKEYPENAELASLFHVKSLPVNASDGYNSLILSAL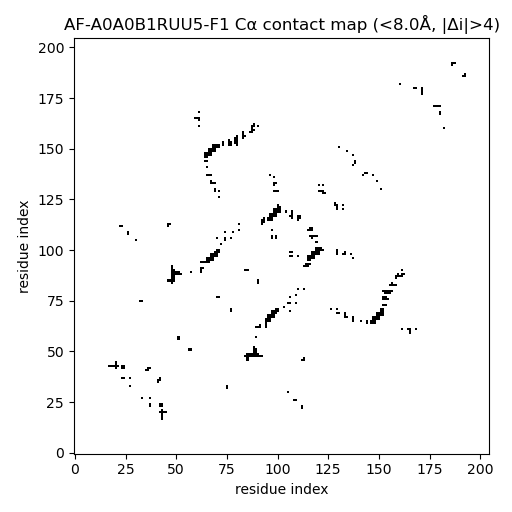SAAFVVFPSATTVAVIEEDIQLSPDWLYYLSQTLPVLLSDSSIDVIHTFNPNGFLYTSGNNSLVYRIGFQ

InterPro domains:
  IPR029044 Nucleotide-diphospho-sugar transferases [G3DSA:3.90.550.10] (65-205)
  IPR029044 Nucleotide-diphospho-sugar transferases [SSF53448] (75-194)
  IPR052463 O-linked-mannose beta-1,2-N-acetylglucosaminyltransferase [PTHR46396] (20-202)

Nearest PDB structures (foldseek):
  5ggi-assembly1_A  TM=8.857E-01  e=2.555E-10  Homo sapiens
  5ggi-assembly2_B  TM=8.770E-01  e=9.466E-10  Homo sapiens
  5ggg-assembly1_A  TM=8.891E-01  e=1.087E-08  Homo sapiens
  4g9z-assembly1_A  TM=2.503E-01  e=1.516E+00  Lassa virus Josiah

Secondary structure (DSSP, 8-state):
-----------------PPP-HHHHHHHHH----GGGS-TTTTTS---PPPPS-GGGTT-GGGGS-EEEEE-S-HHHHHHHHHHHHTSTT--GGGEEEEEETT-THHHHHHHHTT-EEEEE--TT-HHHHHHHHHHHHHHH-TT-S--EEEETTPPPPTTHHHHHHHHHHHHHH-TT--------TT--TTT---TT--------